Protein AF-A0A3D0J0S5-F1 (afdb_monomer)

Secondary structure (DSSP, 8-state):
--S-TT-SEEEEEEEEE-GGGGHHHHHHTTPPPPTTSEEEEEEEEETTS-EEEEETTEEE-HHHHHHHHHHH----STTTHHHHTSHHHHHHHHHHHTT-HHHHHHHHHHHHHHHHHHHHHHHHHHHHHTTSSHHHHHHHHHHHHHHHHT--TTHHHHHHHHHHHHHHHHHHHHHHHHHHHHHHH-SS-HHHHH-

Nearest PDB structures (foldseek):
  5xns-assembly1_A  TM=4.626E-01  e=9.186E-03  Pyrococcus furiosus DSM 3638
  6qj2-assembly1_A  TM=6.325E-01  e=4.553E-02  Thermochaetoides thermophila DSM 1495
  5h68-assembly1_B  TM=5.504E-01  e=2.122E-01  Geobacillus stearothermophilus 10
  6qj1-assembly1_A  TM=2.927E-01  e=2.616E-02  Thermochaetoides thermophila
  7qen-assembly1_B  TM=3.154E-01  e=4.842E-02  Saccharomyces cerevisiae CEN.PK113-7D

Mean predicted aligned error: 18.28 Å

Structure (mmCIF, N/CA/C/O backbone):
data_AF-A0A3D0J0S5-F1
#
_entry.id   AF-A0A3D0J0S5-F1
#
loop_
_atom_site.group_PDB
_atom_site.id
_atom_site.type_symbol
_atom_site.label_atom_id
_atom_site.label_alt_id
_atom_site.label_comp_id
_atom_site.label_asym_id
_atom_site.label_entity_id
_atom_site.label_seq_id
_atom_site.pdbx_PDB_ins_code
_atom_site.Cartn_x
_atom_site.Cartn_y
_atom_site.Cartn_z
_atom_site.occupancy
_atom_site.B_iso_or_equiv
_atom_site.auth_seq_id
_atom_site.auth_comp_id
_atom_site.auth_asym_id
_atom_site.auth_atom_id
_atom_site.pdbx_PDB_model_num
ATOM 1 N N . GLY A 1 1 ? 36.365 11.097 -24.479 1.00 53.59 1 GLY A N 1
ATOM 2 C CA . GLY A 1 1 ? 35.353 12.039 -23.959 1.00 53.59 1 GLY A CA 1
ATOM 3 C C . GLY A 1 1 ? 34.399 12.400 -25.078 1.00 53.59 1 GLY A C 1
ATOM 4 O O . GLY A 1 1 ? 34.830 12.397 -26.221 1.00 53.59 1 GLY A O 1
ATOM 5 N N . LEU A 1 2 ? 33.126 12.668 -24.769 1.00 62.22 2 LEU A N 1
ATOM 6 C CA . LEU A 1 2 ? 32.078 12.980 -25.762 1.00 62.22 2 LEU A CA 1
ATOM 7 C C . LEU A 1 2 ? 32.299 14.302 -26.530 1.00 62.22 2 LEU A C 1
ATOM 9 O O . LEU A 1 2 ? 31.655 14.524 -27.549 1.00 62.22 2 LEU A O 1
ATOM 13 N N . VAL A 1 3 ? 33.203 15.165 -26.058 1.00 72.44 3 VAL A N 1
ATOM 14 C CA . VAL A 1 3 ? 33.586 16.436 -26.692 1.00 72.44 3 VAL A CA 1
ATOM 15 C C . VAL A 1 3 ? 35.065 16.359 -27.083 1.00 72.44 3 VAL A C 1
ATOM 17 O O . VAL A 1 3 ? 35.894 15.905 -26.288 1.00 72.44 3 VAL A O 1
ATOM 20 N N . ARG A 1 4 ? 35.394 16.759 -28.319 1.00 75.12 4 ARG A N 1
ATOM 21 C CA . ARG A 1 4 ? 36.767 16.761 -28.852 1.00 75.12 4 ARG A CA 1
ATOM 22 C C . ARG A 1 4 ? 37.635 17.776 -28.100 1.00 75.12 4 ARG A C 1
ATOM 24 O O . ARG A 1 4 ? 37.187 18.883 -27.816 1.00 75.12 4 ARG A O 1
ATOM 31 N N . THR A 1 5 ? 38.891 17.418 -27.829 1.00 67.06 5 THR A N 1
ATOM 32 C CA . THR A 1 5 ? 39.873 18.304 -27.186 1.00 67.06 5 THR A CA 1
ATOM 33 C C . THR A 1 5 ? 40.014 19.614 -27.968 1.00 67.06 5 THR A C 1
ATOM 35 O O . THR A 1 5 ? 40.353 19.584 -29.151 1.00 67.06 5 THR A O 1
ATOM 38 N N . GLY A 1 6 ? 39.732 20.744 -27.309 1.00 71.56 6 GLY A N 1
ATOM 39 C CA . GLY A 1 6 ? 39.757 22.091 -27.897 1.00 71.56 6 GLY A CA 1
ATOM 40 C C . GLY A 1 6 ? 38.393 22.665 -28.307 1.00 71.56 6 GLY A C 1
ATOM 41 O O . GLY A 1 6 ? 38.346 23.813 -28.731 1.00 71.56 6 GLY A O 1
ATOM 42 N N . ALA A 1 7 ? 37.293 21.912 -28.182 1.00 76.19 7 ALA A N 1
ATOM 43 C CA . ALA A 1 7 ? 35.940 22.407 -28.455 1.00 76.19 7 ALA A CA 1
ATOM 44 C C . ALA A 1 7 ? 35.207 22.810 -27.166 1.00 76.19 7 ALA A C 1
ATOM 46 O O . ALA A 1 7 ? 35.279 22.096 -26.168 1.00 76.19 7 ALA A O 1
ATOM 47 N N . GLU A 1 8 ? 34.449 23.911 -27.212 1.00 78.06 8 GLU A N 1
ATOM 48 C CA . GLU A 1 8 ? 33.674 24.439 -26.072 1.00 78.06 8 GLU A CA 1
ATOM 49 C C . GLU A 1 8 ? 32.453 23.571 -25.697 1.00 78.06 8 GLU A C 1
ATOM 51 O O . GLU A 1 8 ? 31.946 23.629 -24.574 1.00 78.06 8 GLU A O 1
ATOM 56 N N . GLY A 1 9 ? 32.012 22.703 -26.612 1.00 83.75 9 GLY A N 1
ATOM 57 C CA . GLY A 1 9 ? 30.912 21.767 -26.408 1.00 83.75 9 GLY A CA 1
ATOM 58 C C . GLY A 1 9 ? 30.588 20.953 -27.661 1.00 83.75 9 GLY A C 1
ATOM 59 O O . GLY A 1 9 ? 31.272 21.041 -28.680 1.00 83.75 9 GLY A O 1
ATOM 60 N N . CYS A 1 10 ? 29.534 20.147 -27.576 1.00 85.94 10 CYS A N 1
ATOM 61 C CA . CYS A 1 10 ? 28.981 19.357 -28.671 1.00 85.94 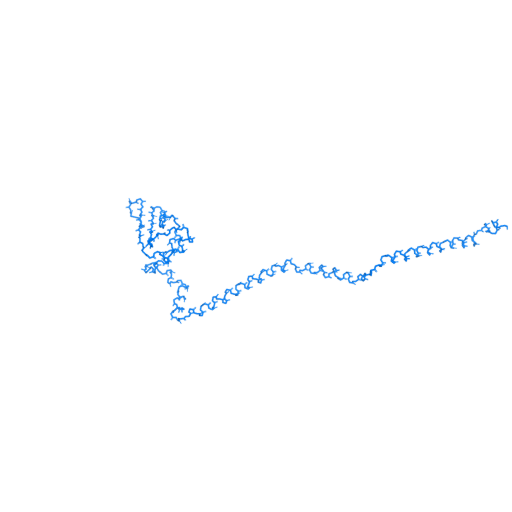10 CYS A CA 1
ATOM 62 C C . CYS A 1 10 ? 27.462 19.541 -28.718 1.00 85.94 10 CYS A C 1
ATOM 64 O O . CYS A 1 10 ? 26.800 19.522 -27.678 1.00 85.94 10 CYS A O 1
ATOM 66 N N . VAL A 1 11 ? 26.911 19.710 -29.918 1.00 87.44 11 VAL A N 1
ATOM 67 C CA . VAL A 1 11 ? 25.466 19.743 -30.152 1.00 87.44 11 VAL A CA 1
ATOM 68 C C . VAL A 1 11 ? 25.123 18.626 -31.122 1.00 87.44 11 VAL A C 1
ATOM 70 O O . VAL A 1 11 ? 25.726 18.522 -32.186 1.00 87.44 11 VAL A O 1
ATOM 73 N N . VAL A 1 12 ? 24.157 17.799 -30.737 1.00 89.44 12 VAL A N 1
ATOM 74 C CA . VAL A 1 12 ? 23.581 16.750 -31.577 1.00 89.44 12 V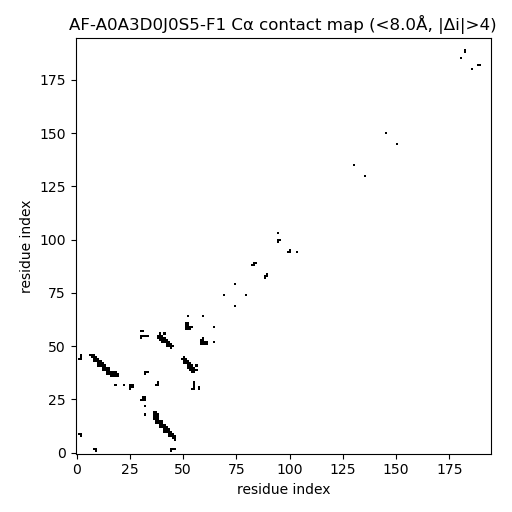AL A CA 1
ATOM 75 C C . VAL A 1 12 ? 22.100 17.047 -31.719 1.00 89.44 12 VAL A C 1
ATOM 77 O O . VAL A 1 12 ? 21.414 17.253 -30.717 1.00 89.44 12 VAL A O 1
ATOM 80 N N . GLU A 1 13 ? 21.621 17.082 -32.953 1.00 90.31 13 GLU A N 1
ATOM 81 C CA . GLU A 1 13 ? 20.222 17.312 -33.289 1.00 90.31 13 GLU A CA 1
ATOM 82 C C . GLU A 1 13 ? 19.782 16.244 -34.285 1.00 90.31 13 GLU A C 1
ATOM 84 O O . GLU A 1 13 ? 20.558 15.848 -35.155 1.00 90.31 13 GLU A O 1
ATOM 89 N N . GLY A 1 14 ? 18.575 15.726 -34.097 1.00 88.12 14 GLY A N 1
ATOM 90 C CA . GLY A 1 14 ? 18.012 14.675 -34.926 1.00 88.12 14 GLY A CA 1
ATOM 91 C C . GLY A 1 14 ? 16.509 14.839 -35.039 1.00 88.12 14 GLY A C 1
ATOM 92 O O . GLY A 1 14 ? 15.845 15.243 -34.085 1.00 88.12 14 GLY A O 1
ATOM 93 N N . GLU A 1 15 ? 15.999 14.513 -36.214 1.00 88.00 15 GLU A N 1
ATOM 94 C CA . GLU A 1 15 ? 14.585 14.560 -36.548 1.00 88.00 15 GLU A CA 1
ATOM 95 C C . GLU A 1 15 ? 14.086 13.134 -36.777 1.00 88.00 15 GLU A C 1
ATOM 97 O O . GLU A 1 15 ? 14.750 12.326 -37.432 1.00 88.00 15 GLU A O 1
ATOM 102 N N . LEU A 1 16 ? 12.939 12.809 -36.193 1.00 84.19 16 LEU A N 1
ATOM 103 C CA . LEU A 1 16 ? 12.312 11.500 -36.294 1.00 84.19 16 LEU A CA 1
ATOM 104 C C . LEU A 1 16 ? 10.862 11.673 -36.732 1.00 84.19 16 LEU A C 1
ATOM 106 O O . LEU A 1 16 ? 10.091 12.365 -36.071 1.00 84.19 16 LEU A O 1
ATOM 110 N N . GLY A 1 17 ? 10.486 10.997 -37.814 1.00 81.56 17 GLY A N 1
ATOM 111 C CA . GLY A 1 17 ? 9.084 10.851 -38.196 1.00 81.56 17 GLY A CA 1
ATOM 112 C C . GLY A 1 17 ? 8.365 9.800 -37.347 1.00 81.56 17 GLY A C 1
ATOM 113 O O . GLY A 1 17 ? 8.989 8.949 -36.699 1.00 81.56 17 GLY A O 1
ATOM 114 N N . GLY A 1 18 ? 7.035 9.824 -37.383 1.00 76.19 18 GLY A N 1
ATOM 115 C CA . GLY A 1 18 ? 6.210 8.847 -36.677 1.00 76.19 18 GLY A CA 1
ATOM 116 C C . GLY A 1 18 ? 5.948 9.215 -35.213 1.00 76.19 18 GLY A C 1
ATOM 117 O O . GLY A 1 18 ? 5.834 8.327 -34.362 1.00 76.19 18 GLY A O 1
ATOM 118 N N . ALA A 1 19 ? 5.963 10.509 -34.882 1.00 78.12 19 ALA A N 1
ATOM 119 C CA . ALA A 1 19 ? 5.793 11.022 -33.525 1.00 78.12 19 ALA A CA 1
ATOM 120 C C . ALA A 1 19 ? 4.345 10.937 -33.019 1.00 78.12 19 ALA A C 1
ATOM 122 O O . ALA A 1 19 ? 4.110 11.044 -31.814 1.00 78.12 19 ALA A O 1
ATOM 123 N N . GLU A 1 20 ? 3.373 10.691 -33.903 1.00 78.56 20 GLU A N 1
ATOM 124 C CA . GLU A 1 20 ? 1.960 10.507 -33.560 1.00 78.56 20 GLU A CA 1
ATOM 125 C C . GLU A 1 20 ? 1.752 9.411 -32.508 1.00 78.56 20 GLU A C 1
ATOM 127 O O . GLU A 1 20 ? 0.912 9.557 -31.618 1.00 78.56 20 GLU A O 1
ATOM 132 N N . ARG A 1 21 ? 2.587 8.363 -32.524 1.00 79.31 21 ARG A N 1
ATOM 133 C CA . ARG A 1 21 ? 2.560 7.278 -31.529 1.00 79.31 21 ARG A CA 1
ATOM 134 C C . ARG A 1 21 ? 2.950 7.722 -30.116 1.00 79.31 21 ARG A C 1
ATOM 136 O O . ARG A 1 21 ? 2.682 7.007 -29.154 1.00 79.31 21 ARG A O 1
ATOM 143 N N . PHE A 1 22 ? 3.572 8.892 -29.979 1.00 83.00 22 PHE A N 1
ATOM 144 C CA . PHE A 1 22 ? 3.984 9.469 -28.701 1.00 83.00 22 PHE A CA 1
ATOM 145 C C . PHE A 1 22 ? 3.135 10.663 -28.276 1.00 83.00 22 PHE A C 1
ATOM 147 O O . PHE A 1 22 ? 3.419 11.233 -27.229 1.00 83.00 22 PHE A O 1
ATOM 154 N N . ARG A 1 23 ? 2.084 11.031 -29.020 1.00 83.00 23 ARG A N 1
ATOM 155 C CA . ARG A 1 23 ? 1.297 12.248 -28.763 1.00 83.00 23 ARG A CA 1
ATOM 156 C C . ARG A 1 23 ? 0.775 12.340 -27.327 1.00 83.00 23 ARG A C 1
ATOM 158 O O . ARG A 1 23 ? 1.037 13.326 -26.652 1.00 83.00 23 ARG A O 1
ATOM 165 N N . GLY A 1 24 ? 0.147 11.275 -26.825 1.00 83.81 24 GLY A N 1
ATOM 166 C CA . GLY A 1 24 ? -0.347 11.247 -25.442 1.00 83.81 24 GLY A CA 1
ATOM 167 C C . GLY A 1 24 ? 0.770 11.306 -24.392 1.00 83.81 24 GLY A C 1
ATOM 168 O O . GLY A 1 24 ? 0.594 11.894 -23.331 1.00 83.81 24 GLY A O 1
ATOM 169 N N . TRP A 1 25 ? 1.946 10.747 -24.693 1.00 87.44 25 TRP A N 1
ATOM 170 C CA . TRP A 1 25 ? 3.108 10.836 -23.805 1.00 87.44 25 TRP A CA 1
ATOM 171 C C .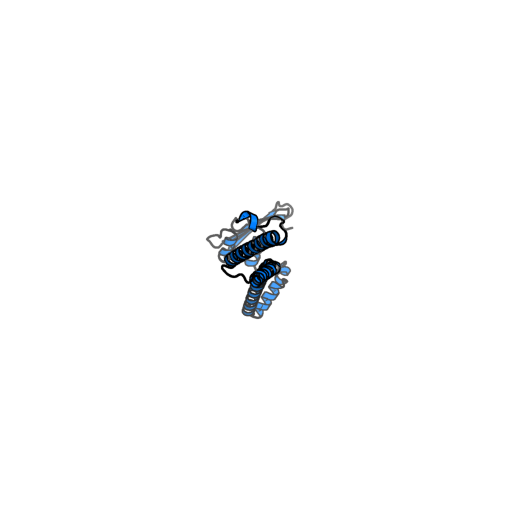 TRP A 1 25 ? 3.733 12.240 -23.813 1.00 87.44 25 TRP A C 1
ATOM 173 O O . TRP A 1 25 ? 4.126 12.741 -22.763 1.00 87.44 25 TRP A O 1
ATOM 183 N N . LEU A 1 26 ? 3.797 12.892 -24.978 1.00 87.69 26 LEU A N 1
ATOM 184 C CA . LEU A 1 26 ? 4.252 14.277 -25.109 1.00 87.69 26 LEU A CA 1
ATOM 185 C C . LEU A 1 26 ? 3.325 15.225 -24.336 1.00 87.69 26 LEU A C 1
ATOM 187 O O . LEU A 1 26 ? 3.817 16.028 -23.546 1.00 87.69 26 LEU A O 1
ATOM 191 N N . GLU A 1 27 ? 2.005 15.056 -24.468 1.00 86.94 27 GLU A N 1
ATOM 192 C CA . GLU A 1 27 ? 0.998 15.808 -23.705 1.00 86.94 27 GLU A CA 1
ATOM 193 C C . GLU A 1 27 ? 1.158 15.617 -22.189 1.00 86.94 27 GLU A C 1
ATOM 195 O O . GLU A 1 27 ? 1.178 16.599 -21.448 1.00 86.94 27 GLU A O 1
ATOM 200 N N . GLU A 1 28 ? 1.366 14.381 -21.717 1.00 88.19 28 GLU A N 1
ATOM 201 C CA . GLU A 1 28 ? 1.620 14.088 -20.296 1.00 88.19 28 GLU A CA 1
ATOM 202 C C . GLU A 1 28 ? 2.861 14.826 -19.762 1.00 88.19 28 GLU A C 1
ATOM 204 O O . GLU A 1 28 ? 2.885 15.279 -18.616 1.00 88.19 28 GLU A O 1
ATOM 209 N N . LYS A 1 29 ? 3.905 14.966 -20.589 1.00 87.12 29 LYS A N 1
ATOM 210 C CA . LYS A 1 29 ? 5.138 15.684 -20.230 1.00 87.12 29 LYS A CA 1
ATOM 211 C C . LYS A 1 29 ? 5.075 17.190 -20.507 1.00 87.12 29 LYS A C 1
ATOM 213 O O . LYS A 1 29 ? 6.063 17.875 -20.245 1.00 87.12 29 LYS A O 1
ATOM 218 N N . GLY A 1 30 ? 3.946 17.708 -20.999 1.00 86.38 30 GLY A N 1
ATOM 219 C CA . GLY A 1 30 ? 3.770 19.122 -21.340 1.00 86.38 30 GLY A CA 1
ATOM 220 C C . GLY A 1 30 ? 4.607 19.575 -22.541 1.00 86.38 30 GLY A C 1
ATOM 221 O O . GLY A 1 30 ? 5.013 20.733 -22.598 1.00 86.38 30 GLY A O 1
ATOM 222 N N . ILE A 1 31 ? 4.914 18.661 -23.463 1.00 87.94 31 ILE A N 1
ATOM 223 C CA . ILE A 1 31 ? 5.685 18.924 -24.681 1.00 87.94 31 ILE A CA 1
ATOM 224 C C . ILE A 1 31 ? 4.708 19.031 -25.847 1.00 87.94 31 ILE A C 1
ATOM 226 O O . ILE A 1 31 ? 3.882 18.145 -26.061 1.00 87.94 31 ILE A O 1
ATOM 230 N N . GLU A 1 32 ? 4.814 20.109 -26.616 1.00 84.12 32 GLU A N 1
ATOM 231 C CA . GLU A 1 32 ? 3.954 20.322 -27.773 1.00 84.12 32 GLU A CA 1
ATOM 232 C C . GLU A 1 32 ? 4.355 19.372 -28.914 1.00 84.12 32 GLU A C 1
ATOM 234 O O . GLU A 1 32 ? 5.525 19.271 -29.301 1.00 84.12 32 GLU A O 1
ATOM 239 N N . ALA A 1 33 ? 3.382 18.619 -29.423 1.00 79.38 33 ALA A N 1
ATOM 240 C CA . ALA A 1 33 ? 3.581 17.756 -30.577 1.00 79.38 33 ALA A CA 1
ATOM 241 C C . ALA A 1 33 ? 3.486 18.590 -31.857 1.00 79.38 33 ALA A C 1
ATOM 243 O O . ALA A 1 33 ? 2.560 19.387 -32.006 1.00 79.38 33 ALA A O 1
ATOM 244 N N . ASP A 1 34 ? 4.414 18.377 -32.788 1.00 74.38 34 ASP A N 1
ATOM 245 C CA . ASP A 1 34 ? 4.327 19.003 -34.102 1.00 74.38 34 ASP A CA 1
ATOM 246 C C . ASP A 1 34 ? 3.123 18.441 -34.881 1.00 74.38 34 ASP A C 1
ATOM 248 O O . ASP A 1 34 ? 2.814 17.245 -34.810 1.00 74.38 34 ASP A O 1
ATOM 252 N N . GLY A 1 35 ? 2.433 19.308 -35.623 1.00 66.12 35 GLY A N 1
ATOM 253 C CA . GLY A 1 35 ? 1.231 18.964 -36.385 1.00 66.12 35 GLY A CA 1
ATOM 254 C C . GLY A 1 35 ? 1.496 17.964 -37.513 1.00 66.12 35 GLY A C 1
ATOM 255 O O . GLY A 1 35 ? 0.583 17.240 -37.910 1.00 66.12 35 GLY A O 1
ATOM 256 N N . GLU A 1 36 ? 2.742 17.884 -37.982 1.00 70.44 36 GLU A N 1
ATOM 257 C CA . GLU A 1 36 ? 3.179 16.996 -39.066 1.00 70.44 36 GLU A CA 1
ATOM 258 C C . GLU A 1 36 ? 3.657 15.612 -38.581 1.00 70.44 36 GLU A C 1
ATOM 260 O O . GLU A 1 36 ? 4.049 14.774 -39.390 1.00 70.44 36 GLU A O 1
ATOM 265 N N . GLY A 1 37 ? 3.579 15.324 -37.273 1.00 74.75 37 GLY A N 1
ATOM 266 C CA . GLY A 1 37 ? 4.002 14.025 -36.727 1.00 74.75 37 GLY A CA 1
ATOM 267 C C . GLY A 1 37 ? 5.523 13.870 -36.638 1.00 74.75 37 GLY A C 1
ATOM 268 O O . GLY A 1 37 ? 6.043 12.750 -36.648 1.00 74.75 37 GLY A O 1
ATOM 269 N N . THR A 1 38 ? 6.231 14.992 -36.519 1.00 83.50 38 THR A N 1
ATOM 270 C CA . THR A 1 38 ? 7.690 15.065 -36.436 1.00 83.50 38 THR A CA 1
ATOM 271 C C . THR A 1 38 ? 8.146 15.278 -34.990 1.00 83.50 38 THR A C 1
ATOM 273 O O . THR A 1 38 ? 7.524 16.003 -34.210 1.00 83.50 38 THR A O 1
ATOM 276 N N . LEU A 1 39 ? 9.240 14.619 -34.602 1.00 87.56 39 LEU A N 1
ATOM 277 C CA . LEU A 1 39 ? 9.885 14.774 -33.301 1.00 87.56 39 LEU A CA 1
ATOM 278 C C . LEU A 1 39 ? 11.321 15.260 -33.488 1.00 87.56 39 LEU A C 1
ATOM 280 O O . LEU A 1 39 ? 12.169 14.538 -34.013 1.00 87.56 39 LEU A O 1
ATOM 284 N N . ILE A 1 40 ? 11.601 16.467 -33.004 1.00 90.31 40 ILE A N 1
ATOM 285 C CA . ILE A 1 40 ? 12.931 17.074 -33.030 1.00 90.31 40 ILE A CA 1
ATOM 286 C C . ILE A 1 40 ? 13.586 16.876 -31.667 1.00 90.31 40 ILE A C 1
ATOM 288 O O . ILE A 1 40 ? 13.093 17.350 -30.642 1.00 90.31 40 ILE A O 1
ATOM 292 N N . ILE A 1 41 ? 14.727 16.193 -31.652 1.00 91.25 41 ILE A N 1
ATOM 293 C CA . ILE A 1 41 ? 15.517 15.923 -30.453 1.00 91.25 41 ILE A CA 1
ATOM 294 C C . ILE A 1 41 ? 16.831 16.680 -30.553 1.00 91.25 41 ILE A C 1
ATOM 296 O O . ILE A 1 41 ? 17.615 16.456 -31.471 1.00 91.25 41 ILE A O 1
ATOM 300 N N . LYS A 1 42 ? 17.127 17.518 -29.558 1.00 91.81 42 LYS A N 1
ATOM 301 C CA . LYS A 1 42 ? 18.382 18.271 -29.489 1.00 91.81 42 LYS A CA 1
ATOM 302 C C . LYS A 1 42 ? 19.064 18.060 -28.149 1.00 91.81 42 LYS A C 1
ATOM 304 O O . LYS A 1 42 ? 18.485 18.296 -27.092 1.00 91.81 42 LYS A O 1
ATOM 309 N N . ARG A 1 43 ? 20.333 17.659 -28.171 1.00 89.94 43 ARG A N 1
ATOM 310 C CA . ARG A 1 43 ? 21.172 17.506 -26.980 1.00 89.94 43 ARG A CA 1
ATOM 311 C C . ARG A 1 43 ? 22.429 18.346 -27.112 1.00 89.94 43 ARG A C 1
ATOM 313 O O . ARG A 1 43 ? 23.187 18.211 -28.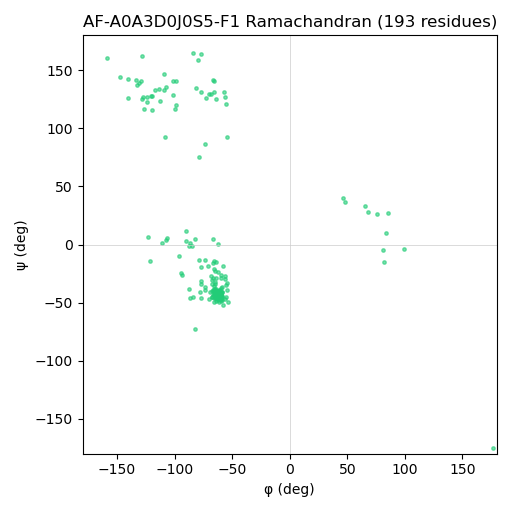065 1.00 89.94 43 ARG A O 1
ATOM 320 N N . GLN A 1 44 ? 22.673 19.175 -26.109 1.00 89.12 44 GLN A N 1
ATOM 321 C CA . GLN A 1 44 ? 23.886 19.970 -25.972 1.00 89.12 44 GLN A CA 1
ATOM 322 C C . GLN A 1 44 ? 24.709 19.408 -24.814 1.00 89.12 44 GLN A C 1
ATOM 324 O O . GLN A 1 44 ? 24.161 19.132 -23.746 1.00 89.12 44 GLN A O 1
ATOM 329 N N . VAL A 1 45 ? 26.009 19.221 -25.015 1.00 87.44 45 VAL A N 1
ATOM 330 C CA . VAL A 1 45 ? 26.950 18.690 -24.023 1.00 87.44 45 VAL A CA 1
ATOM 331 C C . VAL A 1 45 ? 28.116 19.664 -23.897 1.00 87.44 45 VAL A C 1
ATOM 333 O O . VAL A 1 45 ? 28.844 19.879 -24.863 1.00 87.44 45 VAL A O 1
ATOM 336 N N . GLY A 1 46 ? 28.292 20.261 -22.721 1.00 81.75 46 GLY A N 1
ATOM 337 C CA . GLY A 1 46 ? 29.430 21.127 -22.412 1.00 81.75 46 GLY A CA 1
ATOM 338 C C . GLY A 1 46 ? 30.665 20.342 -21.958 1.00 81.75 46 GLY A C 1
ATOM 339 O O . GLY A 1 46 ? 30.567 19.177 -21.565 1.00 81.75 46 GLY A O 1
ATOM 340 N N . ILE A 1 47 ? 31.832 20.999 -21.953 1.00 76.31 47 ILE A N 1
ATOM 341 C CA . ILE A 1 47 ? 33.119 20.410 -21.522 1.00 76.31 47 ILE A CA 1
ATOM 342 C C . ILE A 1 47 ? 33.060 19.840 -20.094 1.00 76.31 47 ILE A C 1
ATOM 344 O O . ILE A 1 47 ? 33.672 18.814 -19.810 1.00 76.31 47 ILE A O 1
ATOM 348 N N . THR A 1 48 ? 32.304 20.475 -19.194 1.00 72.12 48 THR A N 1
ATOM 349 C CA . THR A 1 48 ? 32.200 20.089 -17.775 1.00 72.12 48 THR A CA 1
ATOM 350 C C . THR A 1 48 ? 31.203 18.956 -17.512 1.00 72.12 48 THR A C 1
ATOM 352 O O . THR A 1 48 ? 30.936 18.627 -16.360 1.00 72.12 48 THR A O 1
ATOM 355 N N . GLY A 1 49 ? 30.615 18.368 -18.560 1.00 65.69 49 GLY A N 1
ATOM 356 C CA . GLY A 1 49 ? 29.602 17.314 -18.443 1.00 65.69 49 GLY A CA 1
ATOM 357 C C . GLY A 1 49 ? 28.188 17.825 -18.153 1.00 65.69 49 GLY A C 1
ATOM 358 O O . GLY A 1 49 ? 27.241 17.038 -18.190 1.00 65.69 49 GLY A O 1
ATOM 359 N N . SER A 1 50 ? 28.012 19.133 -17.934 1.00 69.50 50 SER A N 1
ATOM 360 C CA . SER A 1 50 ? 26.683 19.747 -17.936 1.00 69.50 50 SER A CA 1
ATOM 361 C C . SER A 1 50 ? 26.088 19.665 -19.344 1.00 69.50 50 SER A C 1
ATOM 363 O O . SER A 1 50 ? 26.754 19.948 -20.341 1.00 69.50 50 SER A O 1
ATOM 365 N N . GLY A 1 51 ? 24.841 19.213 -19.446 1.00 81.00 51 GLY A N 1
ATOM 366 C CA . GLY A 1 51 ? 24.181 19.031 -20.730 1.00 81.00 51 GLY A CA 1
ATOM 367 C C . GLY A 1 51 ? 22.728 19.457 -20.675 1.00 81.00 51 GLY A C 1
ATOM 368 O O . GLY A 1 51 ? 22.051 19.220 -19.677 1.00 81.00 51 GLY A O 1
ATOM 369 N N . ARG A 1 52 ? 22.249 20.058 -21.762 1.00 89.81 52 ARG A N 1
ATOM 370 C CA . ARG A 1 52 ? 20.847 20.448 -21.946 1.00 89.81 52 ARG A CA 1
ATOM 371 C C . ARG A 1 52 ? 20.203 19.547 -22.988 1.00 89.81 52 ARG A C 1
ATOM 373 O O . ARG A 1 52 ? 20.880 19.078 -23.906 1.00 89.81 52 ARG A O 1
ATOM 380 N N . GLN A 1 53 ? 18.923 19.263 -22.814 1.00 93.38 53 GLN A N 1
ATOM 381 C CA . GLN A 1 53 ? 18.143 18.435 -23.722 1.00 93.38 53 GLN A CA 1
ATOM 382 C C . GLN A 1 53 ? 16.874 19.190 -24.086 1.00 93.38 53 GLN A C 1
ATOM 384 O O . GLN A 1 53 ? 16.277 19.840 -23.229 1.00 93.38 53 GLN A O 1
ATOM 389 N N . PHE A 1 54 ? 16.476 19.091 -25.345 1.00 92.25 54 PHE A N 1
ATOM 390 C CA . PHE A 1 54 ? 15.258 19.689 -25.852 1.00 92.25 54 PHE A CA 1
ATOM 391 C C . PHE A 1 54 ? 14.502 18.673 -26.706 1.00 92.25 54 PHE A C 1
ATOM 393 O O . PHE A 1 54 ? 15.123 17.903 -27.446 1.00 92.25 54 PHE A O 1
ATOM 400 N N . LEU A 1 55 ? 13.177 18.692 -26.591 1.00 91.50 55 LEU A N 1
ATOM 401 C CA . LEU A 1 55 ? 12.235 17.954 -27.429 1.00 91.50 55 LEU A CA 1
ATOM 402 C C . LEU A 1 55 ? 11.257 18.963 -28.024 1.00 91.50 55 LEU A C 1
ATOM 404 O O . LEU A 1 55 ? 10.650 19.714 -27.267 1.00 91.50 55 LEU A O 1
ATOM 408 N N . ASN A 1 56 ? 11.160 19.032 -29.354 1.00 90.75 56 ASN A N 1
ATOM 409 C CA . ASN A 1 56 ? 10.353 20.027 -30.078 1.00 90.75 56 ASN A CA 1
ATOM 410 C C . ASN A 1 56 ? 10.581 21.472 -29.585 1.00 90.75 56 ASN A C 1
ATOM 412 O O . ASN A 1 56 ? 9.665 22.277 -29.479 1.00 90.75 56 ASN A O 1
ATOM 416 N N . GLY A 1 57 ? 11.827 21.797 -29.223 1.00 87.25 57 GLY A N 1
ATOM 417 C CA . GLY A 1 57 ? 12.201 23.107 -28.678 1.00 87.25 57 GLY A CA 1
ATOM 418 C C . GLY A 1 57 ? 11.938 23.296 -27.176 1.00 87.25 57 GLY A C 1
ATOM 419 O O . GLY A 1 57 ? 12.543 24.183 -26.572 1.00 87.25 57 GLY A O 1
ATOM 420 N N . SER A 1 58 ? 11.140 22.442 -26.530 1.00 90.44 58 SER A N 1
ATOM 421 C CA . SER A 1 58 ? 10.911 22.465 -25.080 1.00 90.44 58 SER A CA 1
ATOM 422 C C . SER A 1 58 ? 12.095 21.861 -24.323 1.00 90.44 58 SER A C 1
ATOM 424 O O . SER A 1 58 ? 12.560 20.771 -24.651 1.00 90.44 58 SER A O 1
ATOM 426 N N . ALA A 1 59 ? 12.589 22.547 -23.288 1.00 92.06 59 ALA A N 1
ATOM 427 C CA . ALA A 1 59 ? 13.657 22.025 -22.437 1.00 92.06 59 ALA A CA 1
ATOM 428 C C . ALA A 1 59 ? 13.149 20.857 -21.578 1.00 92.06 59 ALA A C 1
ATOM 430 O O . ALA A 1 59 ? 12.144 20.984 -20.882 1.00 92.06 59 ALA A O 1
ATOM 431 N N . VAL A 1 60 ? 13.868 19.735 -21.591 1.00 92.38 60 VAL A N 1
ATOM 432 C CA . VAL A 1 60 ? 13.498 18.523 -20.849 1.00 92.38 60 VAL A CA 1
ATOM 433 C C . VAL A 1 60 ? 14.655 18.010 -20.003 1.00 92.38 60 VAL A C 1
ATOM 435 O O . VAL A 1 60 ? 15.818 18.358 -20.212 1.00 92.38 60 VAL A O 1
ATOM 438 N N . THR A 1 61 ? 14.341 17.154 -19.033 1.00 91.06 61 THR A N 1
ATOM 439 C CA . THR A 1 61 ? 15.366 16.485 -18.230 1.00 91.06 61 THR A CA 1
ATOM 440 C C . THR A 1 61 ? 15.973 15.302 -18.983 1.00 91.06 61 THR A C 1
ATOM 442 O O . THR A 1 61 ? 15.351 14.692 -19.857 1.00 91.06 61 THR A O 1
ATOM 445 N N . LEU A 1 62 ? 17.175 14.892 -18.571 1.00 86.38 62 LEU A N 1
ATOM 446 C CA . LEU A 1 62 ? 17.807 13.677 -19.088 1.00 86.38 62 LEU A CA 1
ATOM 447 C C . LEU A 1 62 ? 16.955 12.419 -18.832 1.00 86.38 62 LEU A C 1
ATOM 449 O O . LEU A 1 62 ? 17.030 11.471 -19.608 1.00 86.38 62 LEU A O 1
ATOM 453 N N . GLY A 1 63 ? 16.150 12.405 -17.764 1.00 87.94 63 GLY A N 1
ATOM 454 C CA . GLY A 1 63 ? 15.227 11.310 -17.457 1.00 87.94 63 GLY A CA 1
ATOM 455 C C . GLY A 1 63 ? 14.133 11.161 -18.513 1.00 87.94 63 GLY A C 1
ATOM 456 O O . GLY A 1 63 ? 13.918 10.057 -19.004 1.00 87.94 63 GLY A O 1
ATOM 457 N N . VAL A 1 64 ? 13.527 12.276 -18.934 1.00 89.19 64 VAL A N 1
ATOM 458 C CA . VAL A 1 64 ? 12.520 12.299 -20.010 1.00 89.19 64 VAL A CA 1
ATOM 459 C C . VAL A 1 64 ? 13.124 11.810 -21.327 1.00 89.19 64 VAL A C 1
ATOM 461 O O . VAL A 1 64 ? 12.529 10.982 -22.011 1.00 89.19 64 VAL A O 1
ATOM 464 N N . LEU A 1 65 ? 14.348 12.243 -21.654 1.00 86.94 65 LEU A N 1
ATOM 465 C CA . LEU A 1 65 ? 15.029 11.786 -22.867 1.00 86.94 65 LEU A CA 1
ATOM 466 C C . LEU A 1 65 ? 15.374 10.283 -22.824 1.00 86.94 65 LEU A C 1
ATOM 468 O O . LEU A 1 65 ? 15.299 9.611 -23.849 1.00 86.94 65 LEU A O 1
ATOM 472 N N . LYS A 1 66 ? 15.728 9.736 -21.651 1.00 83.62 66 LYS A N 1
ATOM 473 C CA . LYS A 1 66 ? 15.938 8.287 -21.467 1.00 83.62 66 LYS A CA 1
ATOM 474 C C . LYS A 1 66 ? 14.642 7.497 -21.630 1.00 83.62 66 LYS A C 1
ATOM 476 O O . LYS A 1 66 ? 14.647 6.459 -22.281 1.00 83.62 66 LYS A O 1
ATOM 481 N N . GLU A 1 67 ? 13.548 7.987 -21.053 1.00 85.50 67 GLU A N 1
ATOM 482 C CA . GLU A 1 67 ? 12.234 7.355 -21.177 1.00 85.50 67 GLU A CA 1
ATOM 483 C C . GLU A 1 67 ? 11.787 7.295 -22.643 1.00 85.50 67 GLU A C 1
ATOM 485 O O . GLU A 1 67 ? 11.346 6.247 -23.110 1.00 85.50 67 GLU A O 1
ATOM 490 N N . LEU A 1 68 ? 11.978 8.389 -23.384 1.00 85.31 68 LEU A N 1
ATOM 491 C CA . LEU A 1 68 ? 11.730 8.441 -24.820 1.00 85.31 68 LEU A CA 1
ATOM 492 C C . LEU A 1 68 ? 12.639 7.478 -25.597 1.00 85.31 68 LEU A C 1
ATOM 494 O O . LEU A 1 68 ? 12.159 6.760 -26.469 1.00 85.31 68 LEU A O 1
ATOM 498 N N . GLY A 1 69 ? 13.933 7.425 -25.266 1.00 79.25 69 GLY A N 1
ATOM 499 C CA . GLY A 1 69 ? 14.893 6.506 -25.885 1.00 79.25 69 GLY A CA 1
ATOM 500 C C . GLY A 1 69 ? 14.460 5.042 -25.783 1.00 79.25 69 GLY A C 1
ATOM 501 O O . GLY A 1 69 ? 14.452 4.349 -26.796 1.00 79.25 69 GLY A O 1
ATOM 502 N N . ASN A 1 70 ? 13.991 4.615 -24.605 1.00 76.50 70 ASN A N 1
ATOM 503 C CA . ASN A 1 70 ? 13.467 3.261 -24.377 1.00 76.50 70 ASN A CA 1
ATOM 504 C C . ASN A 1 70 ? 12.219 2.936 -25.219 1.00 76.50 70 ASN A C 1
ATOM 506 O O . ASN A 1 70 ? 11.910 1.769 -25.429 1.00 76.50 70 ASN A O 1
ATOM 510 N N . ARG A 1 71 ? 11.468 3.957 -25.652 1.00 75.12 71 ARG A N 1
ATOM 511 C CA . ARG A 1 71 ? 10.264 3.801 -26.482 1.00 75.12 71 ARG A CA 1
ATOM 512 C C . ARG A 1 71 ? 10.551 3.934 -27.984 1.00 75.12 71 ARG A C 1
ATOM 514 O O . ARG A 1 71 ? 9.760 3.456 -28.792 1.00 75.12 71 ARG A O 1
ATOM 521 N N . LEU A 1 72 ? 11.620 4.639 -28.361 1.00 71.31 72 LEU A N 1
ATOM 522 C CA . LEU A 1 72 ? 11.961 4.955 -29.751 1.00 71.31 72 LEU A CA 1
ATOM 523 C C . LEU A 1 72 ? 12.797 3.884 -30.435 1.00 71.31 72 LEU A C 1
ATOM 525 O O . LEU A 1 72 ? 12.635 3.676 -31.636 1.00 71.31 72 LEU A O 1
ATOM 529 N N . VAL A 1 73 ? 13.726 3.275 -29.708 1.00 61.09 73 VAL A N 1
ATOM 530 C CA . VAL A 1 73 ? 14.715 2.385 -30.302 1.00 61.09 73 VAL A CA 1
ATOM 531 C C . VAL A 1 73 ? 14.933 1.206 -29.368 1.00 61.09 73 VAL A C 1
ATOM 533 O O . VAL A 1 73 ? 15.294 1.394 -28.209 1.00 61.09 73 VAL A O 1
ATOM 536 N N . ASP A 1 74 ? 14.777 -0.005 -29.897 1.00 53.09 74 ASP A N 1
ATOM 537 C CA . ASP A 1 74 ? 15.437 -1.181 -29.336 1.00 53.09 74 ASP A CA 1
ATOM 538 C C . ASP A 1 74 ? 16.920 -1.053 -29.726 1.00 53.09 74 ASP A C 1
ATOM 540 O O . ASP A 1 74 ? 17.346 -1.369 -30.839 1.00 53.09 74 ASP A O 1
ATOM 544 N N . LEU A 1 75 ? 17.668 -0.334 -28.892 1.00 44.88 75 LEU A N 1
ATOM 545 C CA . LEU A 1 75 ? 18.956 0.271 -29.229 1.00 44.88 75 LEU A CA 1
ATOM 546 C C . LEU A 1 75 ? 20.074 -0.781 -29.200 1.00 44.88 75 LEU A C 1
ATOM 548 O O . LEU A 1 75 ? 20.879 -0.760 -28.286 1.00 44.88 75 LEU A O 1
ATOM 552 N N . HIS A 1 76 ? 20.161 -1.650 -30.217 1.00 45.72 76 HIS A N 1
ATOM 553 C CA . HIS A 1 76 ? 21.251 -2.627 -30.372 1.00 45.72 76 HIS A CA 1
ATOM 554 C C . HIS A 1 76 ? 22.643 -1.956 -30.344 1.00 45.72 76 HIS A C 1
ATOM 556 O O . HIS A 1 76 ? 23.154 -1.502 -31.369 1.00 45.72 76 HIS A O 1
ATOM 562 N N . GLY A 1 77 ? 23.271 -1.872 -29.171 1.00 43.25 77 GLY A N 1
ATOM 563 C CA . GLY A 1 77 ? 24.519 -1.144 -28.950 1.00 43.25 77 GLY A CA 1
ATOM 564 C C . GLY A 1 77 ? 25.281 -1.606 -27.700 1.00 43.25 77 GLY A C 1
ATOM 565 O O . GLY A 1 77 ? 24.706 -2.198 -26.794 1.00 43.25 77 GLY A O 1
ATOM 566 N N . PRO A 1 78 ? 26.594 -1.327 -27.589 1.00 43.19 78 PRO A N 1
ATOM 567 C CA . PRO A 1 78 ? 27.505 -1.953 -26.611 1.00 43.19 78 PRO A CA 1
ATOM 568 C C . PRO A 1 78 ? 27.248 -1.632 -25.118 1.00 43.19 78 PRO A C 1
ATOM 570 O O . PRO A 1 78 ? 28.010 -2.066 -24.255 1.00 43.19 78 PRO A O 1
ATOM 573 N N . HIS A 1 79 ? 26.174 -0.906 -24.788 1.00 41.69 79 HIS A N 1
ATOM 574 C CA . HIS A 1 79 ? 25.678 -0.705 -23.419 1.00 41.69 79 HIS A CA 1
ATOM 575 C C . HIS A 1 79 ? 24.383 -1.490 -23.106 1.00 41.69 79 HIS A C 1
ATOM 577 O O . HIS A 1 79 ? 23.871 -1.399 -21.989 1.00 41.69 79 HIS A O 1
ATOM 583 N N . ASP A 1 80 ? 23.917 -2.333 -24.035 1.00 43.03 80 ASP A N 1
ATOM 584 C CA . ASP A 1 80 ? 22.724 -3.190 -23.927 1.00 43.03 80 ASP A CA 1
ATOM 585 C C . ASP A 1 80 ? 22.777 -4.274 -22.864 1.00 43.03 80 ASP A C 1
ATOM 587 O O . ASP A 1 80 ? 21.741 -4.840 -22.500 1.00 43.03 80 ASP A O 1
ATOM 591 N N . HIS A 1 81 ? 23.959 -4.573 -22.329 1.00 45.22 81 HIS A N 1
ATOM 592 C CA . HIS A 1 81 ? 24.047 -5.572 -21.279 1.00 45.22 81 HIS A CA 1
ATOM 593 C C . HIS A 1 81 ? 23.147 -5.216 -20.089 1.00 45.22 81 HIS A C 1
ATOM 595 O O . HIS A 1 81 ? 22.643 -6.122 -19.453 1.00 45.22 81 HIS A O 1
ATOM 601 N N . GLN A 1 82 ? 22.828 -3.951 -19.803 1.00 49.66 82 GLN A N 1
ATOM 602 C CA . GLN A 1 82 ? 21.988 -3.654 -18.634 1.00 49.66 82 GLN A CA 1
ATOM 603 C C . GLN A 1 82 ? 20.485 -3.926 -18.828 1.00 49.66 82 GLN A C 1
ATOM 605 O O . GLN A 1 82 ? 19.841 -4.363 -17.874 1.00 49.66 82 GLN A O 1
ATOM 610 N N . THR A 1 83 ? 19.918 -3.734 -20.024 1.00 53.75 83 THR A N 1
ATOM 611 C CA . THR A 1 83 ? 18.476 -3.961 -20.253 1.00 53.75 83 THR A CA 1
ATOM 612 C C . THR A 1 83 ? 18.183 -5.434 -20.536 1.00 53.75 83 THR A C 1
ATOM 614 O O . THR A 1 83 ? 17.297 -5.999 -19.896 1.00 53.75 83 THR A O 1
ATOM 617 N N . LEU A 1 84 ? 18.984 -6.090 -21.390 1.00 56.22 84 LEU A N 1
ATOM 618 C CA . LEU A 1 84 ? 18.884 -7.533 -21.676 1.00 56.22 84 LEU A CA 1
ATOM 619 C C . LEU A 1 84 ? 19.283 -8.421 -20.486 1.00 56.22 84 LEU A C 1
ATOM 621 O O . LEU A 1 84 ? 18.798 -9.546 -20.379 1.00 56.22 84 LEU A O 1
ATOM 625 N N . LEU A 1 85 ? 20.151 -7.947 -19.581 1.00 63.41 85 LEU A N 1
ATOM 626 C CA . LEU A 1 85 ? 20.439 -8.654 -18.324 1.00 63.41 85 LEU A CA 1
ATOM 627 C C . LEU A 1 85 ? 19.470 -8.287 -17.198 1.00 63.41 85 LEU A C 1
ATOM 629 O O . LEU A 1 85 ? 19.594 -8.828 -16.100 1.00 63.41 85 LEU A O 1
ATOM 633 N N . SER A 1 86 ? 18.509 -7.384 -17.425 1.00 79.81 86 SER A N 1
ATOM 634 C CA . SER A 1 86 ? 17.513 -7.115 -16.396 1.00 79.81 86 SER A CA 1
ATOM 635 C C . SER A 1 86 ? 16.609 -8.349 -16.241 1.00 79.81 86 SER A C 1
ATOM 637 O O . SER A 1 86 ? 16.053 -8.835 -17.232 1.00 79.81 86 SER A O 1
ATOM 639 N N . PRO A 1 87 ? 16.399 -8.857 -15.011 1.00 82.94 87 PRO A N 1
ATOM 640 C CA . PRO A 1 87 ? 15.525 -10.010 -14.791 1.00 82.94 87 PRO A CA 1
ATOM 641 C C . PRO A 1 87 ? 14.104 -9.788 -15.324 1.00 82.94 87 PRO A C 1
ATOM 643 O O . PRO A 1 87 ? 13.430 -10.727 -15.738 1.00 82.94 87 PRO A O 1
ATOM 646 N N . ALA A 1 88 ? 13.648 -8.531 -15.336 1.00 81.12 88 ALA A N 1
ATOM 647 C CA . ALA A 1 88 ? 12.345 -8.153 -15.863 1.00 81.12 88 ALA A CA 1
ATOM 648 C C . ALA A 1 88 ? 12.253 -8.327 -17.387 1.00 81.12 88 ALA A C 1
ATOM 650 O O . ALA A 1 88 ? 11.269 -8.897 -17.856 1.00 81.12 88 ALA A O 1
ATOM 651 N N . ALA A 1 89 ? 13.263 -7.884 -18.146 1.00 78.31 89 ALA A N 1
ATOM 652 C CA . ALA A 1 89 ? 13.282 -8.049 -19.599 1.00 78.31 89 ALA A CA 1
ATOM 653 C C . ALA A 1 89 ? 13.458 -9.519 -19.999 1.00 78.31 89 ALA A C 1
ATOM 655 O O . ALA A 1 89 ? 12.755 -9.991 -20.886 1.00 78.31 89 ALA A O 1
ATOM 656 N N . GLN A 1 90 ? 14.322 -10.265 -19.302 1.00 86.75 90 GLN A N 1
ATOM 657 C CA . GLN A 1 90 ? 14.512 -11.701 -19.547 1.00 86.75 90 GLN A CA 1
ATOM 658 C C . GLN A 1 90 ? 13.230 -12.496 -19.309 1.00 86.75 90 GLN A C 1
ATOM 660 O O . GLN A 1 90 ? 12.852 -13.323 -20.136 1.00 86.75 90 GLN A O 1
ATOM 665 N N . ARG A 1 91 ? 12.531 -12.216 -18.201 1.00 89.06 91 ARG A N 1
ATOM 666 C CA . ARG A 1 91 ? 11.245 -12.850 -17.906 1.00 89.06 91 ARG A CA 1
ATOM 667 C C . ARG A 1 91 ? 10.184 -12.460 -18.928 1.00 89.06 91 ARG A C 1
ATOM 669 O O . ARG A 1 91 ? 9.494 -13.339 -19.413 1.00 89.06 91 ARG A O 1
ATOM 676 N N . GLY A 1 92 ? 10.095 -11.182 -19.301 1.00 86.75 92 GLY A N 1
ATOM 677 C CA . GLY A 1 92 ? 9.163 -10.733 -20.339 1.00 86.75 92 GLY A CA 1
ATOM 678 C C . GLY A 1 92 ? 9.400 -11.429 -21.681 1.00 86.75 92 GLY A C 1
ATOM 679 O O . GLY A 1 92 ? 8.455 -11.914 -22.291 1.00 86.75 92 GLY A O 1
ATOM 680 N N . ALA A 1 93 ? 10.661 -11.551 -22.104 1.00 84.50 93 ALA A N 1
ATOM 681 C CA . ALA A 1 93 ? 11.020 -12.263 -23.327 1.00 84.50 93 ALA A CA 1
ATOM 682 C C . ALA A 1 93 ? 10.663 -13.758 -23.257 1.00 84.50 93 ALA A C 1
ATOM 684 O O . ALA A 1 93 ? 10.145 -14.307 -24.227 1.00 84.50 93 ALA A O 1
ATOM 685 N N . LEU A 1 94 ? 10.902 -14.410 -22.114 1.00 90.81 94 LEU A N 1
ATOM 686 C CA . LEU A 1 94 ? 10.557 -15.817 -21.904 1.00 90.81 94 LEU A CA 1
ATOM 687 C C . LEU A 1 94 ? 9.040 -16.045 -21.878 1.00 90.81 94 LEU A C 1
ATOM 689 O O . LEU A 1 94 ? 8.552 -16.971 -22.522 1.00 90.81 94 LEU A O 1
ATOM 693 N N . ASP A 1 95 ? 8.306 -15.193 -21.162 1.00 90.88 95 ASP A N 1
ATOM 694 C CA . ASP A 1 95 ? 6.849 -15.249 -21.063 1.00 90.88 95 ASP A CA 1
ATOM 695 C C . ASP A 1 95 ? 6.216 -15.089 -22.451 1.00 90.88 95 ASP A C 1
ATOM 697 O O . ASP A 1 95 ? 5.308 -15.842 -22.799 1.00 90.88 95 ASP A O 1
ATOM 701 N N .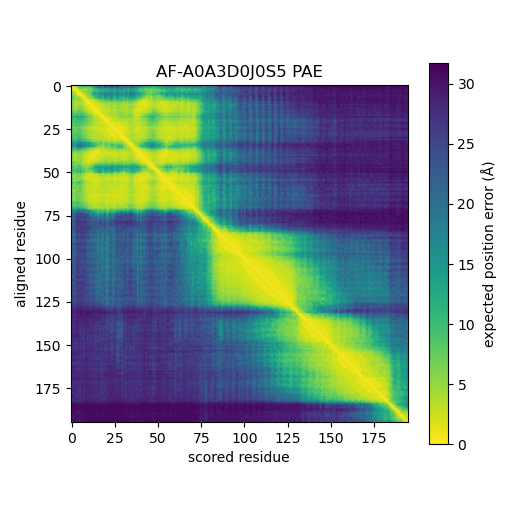 SER A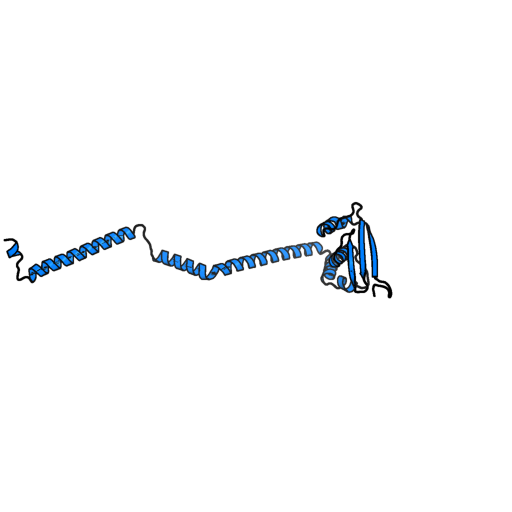 1 96 ? 6.737 -14.168 -23.270 1.00 87.94 96 SER A N 1
ATOM 702 C CA . SER A 1 96 ? 6.254 -13.966 -24.638 1.00 87.94 96 SER A CA 1
ATOM 703 C C . SER A 1 96 ? 6.670 -15.072 -25.601 1.00 87.94 96 SER A C 1
ATOM 705 O O . SER A 1 96 ? 5.873 -15.482 -26.441 1.00 87.94 96 SER A O 1
ATOM 707 N N . PHE A 1 97 ? 7.874 -15.632 -25.459 1.00 89.62 97 PHE A N 1
ATOM 708 C CA . PHE A 1 97 ? 8.264 -16.825 -26.215 1.00 89.62 97 PHE A CA 1
ATOM 709 C C . PHE A 1 97 ? 7.338 -18.017 -25.923 1.00 89.62 97 PHE A C 1
ATOM 711 O O . PHE A 1 97 ? 7.006 -18.785 -26.824 1.00 89.62 97 PHE A O 1
ATOM 718 N N . ALA A 1 98 ? 6.898 -18.163 -24.673 1.00 92.19 98 ALA A N 1
ATOM 719 C CA . ALA A 1 98 ? 5.995 -19.226 -24.245 1.00 92.19 98 ALA A CA 1
ATOM 720 C C . ALA A 1 98 ? 4.497 -18.909 -24.463 1.00 92.19 98 ALA A C 1
ATOM 722 O O . ALA A 1 98 ? 3.658 -19.757 -24.157 1.00 92.19 98 ALA A O 1
ATOM 723 N N . GLY A 1 99 ? 4.145 -17.724 -24.980 1.00 92.62 99 GLY A N 1
ATOM 724 C CA . GLY A 1 99 ? 2.753 -17.312 -25.208 1.00 92.62 99 GLY A CA 1
ATOM 725 C C . GLY A 1 99 ? 1.933 -17.155 -23.919 1.00 92.62 99 GLY A C 1
ATOM 726 O O . GLY A 1 99 ? 0.744 -17.484 -23.881 1.00 92.62 99 GLY A O 1
ATOM 727 N N . LEU A 1 100 ? 2.575 -16.734 -22.825 1.00 93.31 100 LEU A N 1
ATOM 728 C CA . LEU A 1 100 ? 1.992 -16.673 -21.482 1.00 93.31 100 LEU A CA 1
ATOM 729 C C . LEU A 1 100 ? 1.319 -15.333 -21.160 1.00 93.31 100 LEU A C 1
ATOM 731 O O . LEU A 1 100 ? 0.954 -15.101 -20.007 1.00 93.31 100 LEU A O 1
ATOM 735 N N . GLU A 1 101 ? 1.106 -14.449 -22.135 1.00 90.31 101 GLU A N 1
ATOM 736 C CA . GLU A 1 101 ? 0.596 -13.091 -21.907 1.00 90.31 101 GLU A CA 1
ATOM 737 C C . GLU A 1 101 ? -0.723 -13.083 -21.128 1.00 90.31 101 GLU A C 1
ATOM 739 O O . GLU A 1 101 ? -0.920 -12.254 -20.234 1.00 90.31 101 GLU A O 1
ATOM 744 N N . LYS A 1 102 ? -1.610 -14.043 -21.418 1.00 91.94 102 LYS A N 1
ATOM 745 C CA . LYS A 1 102 ? -2.880 -14.199 -20.702 1.00 91.94 102 LYS A CA 1
ATOM 746 C C . LYS A 1 102 ? -2.661 -14.553 -19.228 1.00 91.94 102 LYS A C 1
ATOM 748 O O . LYS A 1 102 ? -3.225 -13.896 -18.357 1.00 91.94 102 LYS A O 1
ATOM 753 N N . LEU A 1 103 ? -1.815 -15.545 -18.949 1.00 93.69 103 LEU A N 1
ATOM 754 C CA . LEU A 1 103 ? -1.524 -16.001 -17.588 1.00 93.69 103 LEU A CA 1
ATOM 755 C C . LEU A 1 103 ? -0.813 -14.908 -16.776 1.00 93.69 103 LEU A C 1
ATOM 757 O O . LEU A 1 103 ? -1.143 -14.672 -15.617 1.00 93.69 103 LEU A O 1
ATOM 761 N N . VAL A 1 104 ? 0.114 -14.177 -17.401 1.00 94.38 104 VAL A N 1
ATOM 762 C CA . VAL A 1 104 ? 0.761 -13.003 -16.797 1.00 94.38 104 VAL A CA 1
ATOM 763 C C . VAL A 1 104 ? -0.277 -11.934 -16.441 1.00 94.38 104 VAL A C 1
ATOM 765 O O . VAL A 1 104 ? -0.188 -11.326 -15.372 1.00 94.38 104 VAL A O 1
ATOM 768 N N . GLY A 1 105 ? -1.273 -11.710 -17.303 1.00 92.06 105 GLY A N 1
ATOM 769 C CA . GLY A 1 105 ? -2.404 -10.822 -17.032 1.00 92.06 105 GLY A CA 1
ATOM 770 C C . GLY A 1 105 ? -3.223 -11.250 -15.810 1.00 92.06 105 GLY A C 1
ATOM 771 O O . GLY A 1 105 ? -3.454 -10.433 -14.917 1.00 92.06 105 GLY A O 1
ATOM 772 N N . GLU A 1 106 ? -3.593 -12.529 -15.730 1.00 96.12 106 GLU A N 1
ATOM 773 C CA . GLU A 1 106 ? -4.345 -13.106 -14.604 1.00 96.12 106 GLU A CA 1
ATOM 774 C C . GLU A 1 106 ? -3.571 -12.984 -13.281 1.00 96.12 106 GLU A C 1
ATOM 776 O O . GLU A 1 106 ? -4.114 -12.524 -12.273 1.00 96.12 106 GLU A O 1
ATOM 781 N N . VAL A 1 107 ? -2.270 -13.294 -13.288 1.00 96.19 107 VAL A N 1
ATOM 782 C CA . VAL A 1 107 ? -1.400 -13.142 -12.111 1.00 96.19 107 VAL A CA 1
ATOM 783 C C . VAL A 1 107 ? -1.296 -11.677 -11.686 1.00 96.19 107 VAL A C 1
ATOM 785 O O . VAL A 1 107 ? -1.397 -11.371 -10.496 1.00 96.19 107 VAL A O 1
ATOM 788 N N . ARG A 1 108 ? -1.131 -10.744 -12.635 1.00 95.06 108 ARG A N 1
ATOM 789 C CA . ARG A 1 108 ? -1.102 -9.301 -12.332 1.00 95.06 108 ARG A CA 1
ATOM 790 C C . ARG A 1 108 ? -2.411 -8.824 -11.711 1.00 95.06 108 ARG A C 1
ATOM 792 O O . ARG A 1 108 ? -2.376 -7.991 -10.806 1.00 95.06 108 ARG A O 1
ATOM 799 N N . GLN A 1 109 ? -3.546 -9.328 -12.188 1.00 96.00 109 GLN A N 1
ATOM 800 C CA . GLN A 1 109 ? -4.853 -8.997 -11.632 1.00 96.00 109 GLN A CA 1
ATOM 801 C C . GLN A 1 109 ? -5.001 -9.532 -10.204 1.00 96.00 109 GLN A C 1
ATOM 803 O O . GLN A 1 109 ? -5.331 -8.758 -9.306 1.00 96.00 109 GLN A O 1
ATOM 808 N N . GLY A 1 110 ? -4.694 -10.812 -9.973 1.00 97.69 110 GLY A N 1
ATOM 809 C CA . GLY A 1 110 ? -4.757 -11.413 -8.638 1.00 97.69 110 GLY A CA 1
ATOM 810 C C . GLY A 1 110 ? -3.815 -10.729 -7.644 1.00 97.69 110 GLY A C 1
ATOM 811 O O . GLY A 1 110 ? -4.190 -10.466 -6.502 1.00 97.69 110 GLY A O 1
ATOM 812 N N . TRP A 1 111 ? -2.616 -10.347 -8.092 1.00 96.75 111 TRP A N 1
ATOM 813 C CA . TRP A 1 111 ? -1.681 -9.568 -7.281 1.00 96.75 111 TRP A CA 1
ATOM 814 C C . TRP A 1 111 ? -2.252 -8.207 -6.877 1.00 96.75 111 TRP A C 1
ATOM 816 O O . TRP A 1 111 ? -2.137 -7.815 -5.717 1.00 96.75 111 TRP A O 1
ATOM 826 N N . ARG A 1 112 ? -2.885 -7.493 -7.816 1.00 96.94 112 ARG A N 1
ATOM 827 C CA . ARG A 1 112 ? -3.508 -6.192 -7.544 1.00 96.94 112 ARG A CA 1
ATOM 828 C C . ARG A 1 112 ? -4.628 -6.312 -6.514 1.00 96.94 112 ARG A C 1
ATOM 830 O O . ARG A 1 112 ? -4.616 -5.579 -5.535 1.00 96.94 112 ARG A O 1
ATOM 837 N N . GLN A 1 113 ? -5.521 -7.283 -6.693 1.00 97.44 113 GLN A N 1
ATOM 838 C CA . GLN A 1 113 ? -6.621 -7.541 -5.760 1.00 97.44 113 GLN A CA 1
ATOM 839 C C . GLN A 1 113 ? -6.112 -7.881 -4.358 1.00 97.44 113 GLN A C 1
ATOM 841 O O . GLN A 1 113 ? -6.624 -7.366 -3.368 1.00 97.44 113 GLN A O 1
ATOM 846 N N . ARG A 1 114 ? -5.067 -8.713 -4.260 1.00 97.88 114 ARG A N 1
ATOM 847 C CA . ARG A 1 114 ? -4.422 -9.009 -2.976 1.00 97.88 114 ARG A CA 1
ATOM 848 C C . ARG A 1 114 ? -3.875 -7.739 -2.325 1.00 97.88 114 ARG A C 1
ATOM 850 O O . ARG A 1 114 ? -4.086 -7.539 -1.136 1.00 97.88 114 ARG A O 1
ATOM 857 N N . LYS A 1 115 ? -3.169 -6.905 -3.090 1.00 97.69 115 LYS A N 1
ATOM 858 C CA . LYS A 1 115 ? -2.590 -5.646 -2.606 1.00 97.69 115 LYS A CA 1
ATOM 859 C C . LYS A 1 115 ? -3.660 -4.697 -2.066 1.00 97.69 115 LYS A C 1
ATOM 861 O O . LYS A 1 115 ? -3.511 -4.191 -0.961 1.00 97.69 115 LYS A O 1
ATOM 866 N N . GLU A 1 116 ? -4.748 -4.525 -2.810 1.00 97.06 116 GLU A N 1
ATOM 867 C CA . GLU A 1 116 ? -5.901 -3.720 -2.394 1.00 97.06 116 GLU A CA 1
ATOM 868 C C . GLU A 1 116 ? -6.539 -4.271 -1.107 1.00 97.06 116 GLU A C 1
ATOM 870 O O . GLU A 1 116 ? -6.847 -3.512 -0.190 1.00 97.06 116 GLU A O 1
ATOM 875 N N . ALA A 1 117 ? -6.688 -5.595 -0.997 1.00 96.69 117 ALA A N 1
ATOM 876 C CA . ALA A 1 117 ? -7.220 -6.234 0.204 1.00 96.69 117 ALA A CA 1
ATOM 877 C C . ALA A 1 117 ? -6.290 -6.083 1.423 1.00 96.69 117 ALA A C 1
ATOM 879 O O . ALA A 1 117 ? -6.771 -5.859 2.533 1.00 96.69 117 ALA A O 1
ATOM 880 N N . GLU A 1 118 ? -4.971 -6.180 1.233 1.00 97.56 118 GLU A N 1
ATOM 881 C CA . GLU A 1 118 ? -3.978 -5.939 2.290 1.00 97.56 118 GLU A CA 1
ATOM 882 C C . GLU A 1 118 ? -4.032 -4.490 2.788 1.00 97.56 118 GLU A C 1
ATOM 884 O O . GLU A 1 118 ? -4.044 -4.255 3.994 1.00 97.56 118 GLU A O 1
ATOM 889 N N . GLU A 1 119 ? -4.129 -3.520 1.878 1.00 96.75 119 GLU A N 1
ATOM 890 C CA . GLU A 1 119 ? -4.258 -2.101 2.228 1.00 96.75 119 GLU A CA 1
ATOM 891 C C . GLU A 1 119 ? -5.568 -1.818 2.975 1.00 96.75 119 GLU A C 1
ATOM 893 O O . GLU A 1 119 ? -5.567 -1.134 4.001 1.00 96.75 119 GLU A O 1
ATOM 898 N N . ALA A 1 120 ? -6.684 -2.398 2.523 1.00 95.69 120 ALA A N 1
ATOM 899 C CA . ALA A 1 120 ? -7.967 -2.285 3.210 1.00 95.69 120 ALA A CA 1
ATOM 900 C C . ALA A 1 120 ? -7.927 -2.892 4.624 1.00 95.69 120 ALA A C 1
ATOM 902 O O . ALA A 1 120 ? -8.475 -2.309 5.563 1.00 95.69 120 ALA A O 1
ATOM 903 N N . LEU A 1 121 ? -7.259 -4.038 4.789 1.00 95.31 121 LEU A N 1
ATOM 904 C CA . LEU A 1 121 ? -7.090 -4.693 6.084 1.00 95.31 121 LEU A CA 1
ATOM 905 C C . LEU A 1 121 ? -6.243 -3.851 7.043 1.00 95.31 121 LEU A C 1
ATOM 907 O O . LEU A 1 121 ? -6.602 -3.728 8.212 1.00 95.31 121 LEU A O 1
ATOM 911 N N . GLU A 1 122 ? -5.148 -3.259 6.568 1.00 94.12 122 GLU A N 1
ATOM 912 C CA . GLU A 1 122 ? -4.308 -2.368 7.376 1.00 94.12 122 GLU A CA 1
ATOM 913 C C . GLU A 1 122 ? -5.084 -1.127 7.835 1.00 94.12 122 GLU A C 1
ATOM 915 O O . GLU A 1 122 ? -5.060 -0.779 9.016 1.00 94.12 122 GLU A O 1
ATOM 920 N N . VAL A 1 123 ? -5.865 -0.506 6.943 1.00 92.19 123 VAL A N 1
ATOM 921 C CA . VAL A 1 123 ? -6.738 0.624 7.306 1.00 92.19 123 VAL A CA 1
ATOM 922 C C . VAL A 1 123 ? -7.787 0.211 8.339 1.00 92.19 123 VAL A C 1
ATOM 924 O O . VAL A 1 123 ? -8.040 0.952 9.290 1.00 92.19 123 VAL A O 1
ATOM 927 N N . PHE A 1 124 ? -8.406 -0.960 8.172 1.00 89.62 124 PHE A N 1
ATOM 928 C CA . PHE A 1 124 ? -9.375 -1.481 9.132 1.00 89.62 124 PHE A CA 1
ATOM 929 C C . PHE A 1 124 ? -8.729 -1.708 10.501 1.00 89.62 124 PHE A C 1
ATOM 931 O O . PHE A 1 124 ? -9.228 -1.193 11.497 1.00 89.62 124 PHE A O 1
ATOM 938 N N . ARG A 1 125 ? -7.578 -2.386 10.546 1.00 86.94 125 ARG A N 1
ATOM 939 C CA . ARG A 1 125 ? -6.817 -2.621 11.780 1.00 86.94 125 ARG A CA 1
ATOM 940 C C . ARG A 1 125 ? -6.412 -1.330 12.471 1.00 86.94 125 ARG A C 1
ATOM 942 O O . ARG A 1 125 ? -6.516 -1.263 13.685 1.00 86.94 125 ARG A O 1
ATOM 949 N N . ALA A 1 126 ? -5.995 -0.306 11.731 1.00 84.38 126 ALA A N 1
ATOM 950 C CA . ALA A 1 126 ? -5.646 0.984 12.318 1.00 84.38 126 ALA A CA 1
ATOM 951 C C . ALA A 1 126 ? -6.857 1.684 12.961 1.00 84.38 126 ALA A C 1
ATOM 953 O O . ALA A 1 126 ? -6.729 2.269 14.034 1.00 84.38 126 ALA A O 1
ATOM 954 N N . LYS A 1 127 ? -8.043 1.605 12.338 1.00 80.38 127 LYS A N 1
ATOM 955 C CA . LYS A 1 127 ? -9.289 2.150 12.913 1.00 80.38 127 LYS A CA 1
ATOM 956 C C . LYS A 1 127 ? -9.706 1.414 14.184 1.00 80.38 127 LYS A C 1
ATOM 958 O O . LYS A 1 127 ? -10.104 2.041 15.156 1.00 80.38 127 LYS A O 1
ATOM 963 N N . VAL A 1 128 ? -9.602 0.095 14.138 1.00 75.31 128 VAL A N 1
ATOM 964 C CA . VAL A 1 128 ? -9.985 -0.851 15.189 1.00 75.31 128 VAL A CA 1
ATOM 965 C C . VAL A 1 128 ? -9.018 -0.736 16.380 1.00 75.31 128 VAL A C 1
ATOM 967 O O . VAL A 1 128 ? -9.433 -0.427 17.491 1.00 75.31 128 VAL A O 1
ATOM 970 N N . ALA A 1 129 ? -7.705 -0.711 16.144 1.00 69.06 129 ALA A N 1
ATOM 971 C CA . ALA A 1 129 ? -6.698 -0.458 17.182 1.00 69.06 129 ALA A CA 1
ATOM 972 C C . ALA A 1 129 ? -6.844 0.906 17.891 1.00 69.06 129 ALA A C 1
ATOM 974 O O . ALA A 1 129 ? -6.426 1.043 19.039 1.00 69.06 129 ALA A O 1
ATOM 975 N N . GLY A 1 130 ? -7.432 1.914 17.236 1.00 62.25 130 GLY A N 1
ATOM 976 C CA . GLY A 1 130 ? -7.759 3.200 17.860 1.00 62.25 130 GLY A CA 1
ATOM 977 C C . GLY A 1 130 ? -9.032 3.193 18.720 1.00 62.25 130 GLY A C 1
ATOM 978 O O . GLY A 1 130 ? -9.248 4.148 19.462 1.00 62.25 130 GLY A O 1
ATOM 979 N N . ALA A 1 131 ? -9.863 2.151 18.622 1.00 60.84 131 ALA A N 1
ATOM 980 C CA . ALA A 1 131 ? -11.205 2.078 19.204 1.00 60.84 131 ALA A CA 1
ATOM 981 C C . ALA A 1 131 ? -11.417 0.913 20.198 1.00 60.84 131 ALA A C 1
ATOM 983 O O . ALA A 1 131 ? -12.406 0.920 20.926 1.00 60.84 131 ALA A O 1
ATOM 984 N N . ASP A 1 132 ? -10.527 -0.080 20.250 1.00 63.34 132 ASP A N 1
ATOM 985 C CA . ASP A 1 132 ? -10.928 -1.416 20.715 1.00 63.34 132 ASP A CA 1
ATOM 986 C C . ASP A 1 132 ? -10.883 -1.693 22.219 1.00 63.34 132 ASP A C 1
ATOM 988 O O . ASP A 1 132 ? -11.812 -2.291 22.735 1.00 63.34 132 ASP A O 1
ATOM 992 N N . GLY A 1 133 ? -9.832 -1.329 22.952 1.00 60.78 133 GLY A N 1
ATOM 993 C CA . GLY A 1 133 ? -9.714 -1.803 24.342 1.00 60.78 133 GLY A CA 1
ATOM 994 C C . GLY A 1 133 ? -10.530 -0.958 25.315 1.00 60.78 133 GLY A C 1
ATOM 995 O O . GLY A 1 133 ? -11.588 -1.340 25.807 1.00 60.78 133 GLY A O 1
ATOM 996 N N . ALA A 1 134 ? -10.031 0.250 25.563 1.00 63.81 134 ALA A N 1
ATOM 997 C CA . ALA A 1 134 ? -10.547 1.106 26.624 1.00 63.81 134 ALA A CA 1
ATOM 998 C C . ALA A 1 134 ? -11.979 1.606 26.369 1.00 63.81 134 ALA A C 1
ATOM 1000 O O . ALA A 1 134 ? -12.720 1.843 27.317 1.00 63.81 134 ALA A O 1
ATOM 1001 N N . THR A 1 135 ? -12.380 1.789 25.105 1.00 76.44 135 THR A N 1
ATOM 1002 C CA . THR A 1 135 ? -13.729 2.271 24.781 1.00 76.44 135 THR A CA 1
ATOM 1003 C C . THR A 1 135 ? -14.768 1.161 24.892 1.00 76.44 135 THR A C 1
ATOM 1005 O O . THR A 1 135 ? -15.834 1.423 25.441 1.00 76.44 135 THR A O 1
ATOM 1008 N N . GLN A 1 136 ? -14.473 -0.066 24.442 1.00 78.50 136 GLN A N 1
ATOM 1009 C CA . GLN A 1 136 ? -15.387 -1.194 24.658 1.00 78.50 136 GLN A CA 1
ATOM 1010 C C . GLN A 1 136 ? -15.510 -1.528 26.142 1.00 78.50 136 GLN A C 1
ATOM 1012 O O . GLN A 1 136 ? -16.626 -1.618 26.635 1.00 78.50 136 GLN A O 1
ATOM 1017 N N . GLU A 1 137 ? -14.395 -1.607 26.874 1.00 81.50 137 GLU A N 1
ATOM 1018 C CA . GLU A 1 137 ? -14.418 -1.866 28.320 1.00 81.50 137 GLU A CA 1
ATOM 1019 C C . GLU A 1 137 ? -15.221 -0.806 29.089 1.00 81.50 137 GLU A C 1
ATOM 1021 O O . GLU A 1 137 ? -15.996 -1.141 29.985 1.00 81.50 137 GLU A O 1
ATOM 1026 N N . LEU A 1 138 ? -15.080 0.475 28.722 1.00 86.75 138 LEU A N 1
ATOM 1027 C CA . LEU A 1 138 ? -15.858 1.560 29.320 1.00 86.75 138 LEU A CA 1
ATOM 1028 C C . LEU A 1 138 ? -17.354 1.425 29.012 1.00 86.75 138 LEU A C 1
ATOM 1030 O O . LEU A 1 138 ? -18.170 1.594 29.915 1.00 86.75 138 LEU A O 1
ATOM 1034 N N . ILE A 1 139 ? -17.714 1.137 27.758 1.00 86.62 139 ILE A N 1
ATOM 1035 C CA . ILE A 1 139 ? -19.116 0.974 27.350 1.00 86.62 139 ILE A CA 1
ATOM 1036 C C . ILE A 1 139 ? -19.734 -0.234 28.057 1.00 86.62 139 ILE A C 1
ATOM 1038 O O . ILE A 1 139 ? -20.820 -0.110 28.619 1.00 86.62 139 ILE A O 1
ATOM 1042 N N . ASP A 1 140 ? -19.039 -1.369 28.094 1.00 88.75 140 ASP A N 1
ATOM 1043 C CA . ASP A 1 140 ? -19.507 -2.581 28.769 1.00 88.75 140 ASP A CA 1
ATOM 1044 C C . AS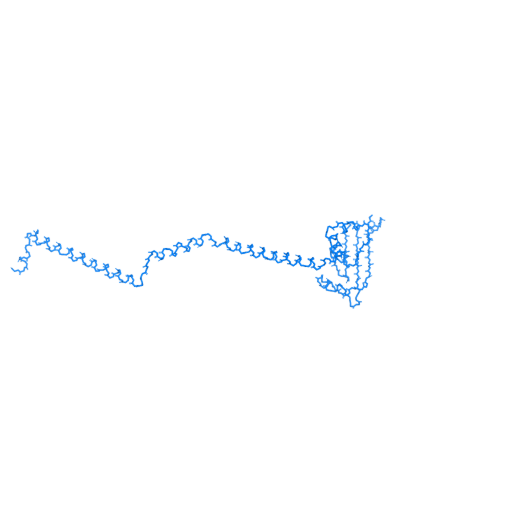P A 1 140 ? -19.700 -2.336 30.269 1.00 88.75 140 ASP A C 1
ATOM 1046 O O . ASP A 1 140 ? -20.705 -2.754 30.847 1.00 88.75 140 ASP A O 1
ATOM 1050 N N . HIS A 1 141 ? -18.779 -1.603 30.902 1.00 92.62 141 HIS A N 1
ATOM 1051 C CA . HIS A 1 141 ? -18.926 -1.218 32.301 1.00 92.62 141 HIS A CA 1
ATOM 1052 C C . HIS A 1 141 ? -20.146 -0.314 32.523 1.00 92.62 141 HIS A C 1
ATOM 1054 O O . HIS A 1 141 ? -20.929 -0.589 33.432 1.00 92.62 141 HIS A O 1
ATOM 1060 N N . GLN A 1 142 ? -20.337 0.717 31.694 1.00 93.00 142 GLN A N 1
ATOM 1061 C CA . GLN A 1 142 ? -21.470 1.645 31.800 1.00 93.00 142 GLN A CA 1
ATOM 1062 C C . GLN A 1 142 ? -22.815 0.945 31.591 1.00 93.00 142 GLN A C 1
ATOM 1064 O O . GLN A 1 142 ? -23.766 1.197 32.328 1.00 93.00 142 GLN A O 1
ATOM 1069 N N . VAL A 1 143 ? -22.900 0.045 30.609 1.00 93.94 143 VAL A N 1
ATOM 1070 C CA . VAL A 1 143 ? -24.106 -0.760 30.371 1.00 93.94 143 VAL A CA 1
ATOM 1071 C C . VAL A 1 143 ? -24.399 -1.629 31.587 1.00 93.94 143 VAL A C 1
ATOM 1073 O O . VAL A 1 143 ? -25.530 -1.642 32.069 1.00 93.94 143 VAL A O 1
ATOM 1076 N N . LYS A 1 144 ? -23.377 -2.290 32.136 1.00 95.44 144 LYS A N 1
ATOM 1077 C CA . LYS A 1 144 ? -23.534 -3.132 33.320 1.00 95.44 144 LYS A CA 1
ATOM 1078 C C . LYS A 1 144 ? -23.999 -2.339 34.545 1.00 95.44 144 LYS A C 1
ATOM 1080 O O . LYS A 1 144 ? -24.881 -2.809 35.255 1.00 95.44 144 LYS A O 1
ATOM 1085 N N . GLU A 1 145 ? -23.462 -1.140 34.778 1.00 95.50 145 GLU A N 1
ATOM 1086 C CA . GLU A 1 145 ? -23.922 -0.267 35.870 1.00 95.50 145 GLU A CA 1
ATOM 1087 C C . GLU A 1 145 ? -25.399 0.111 35.716 1.00 95.50 145 GLU A C 1
ATOM 1089 O O . GLU A 1 145 ? -26.157 0.054 36.684 1.00 95.50 145 GLU A O 1
ATOM 1094 N N . LEU A 1 146 ? -25.831 0.450 34.497 1.00 91.44 146 LEU A N 1
ATOM 1095 C CA . LEU A 1 146 ? -27.228 0.785 34.217 1.00 91.44 146 LEU A CA 1
ATOM 1096 C C . LEU A 1 146 ? -28.165 -0.416 34.416 1.00 91.44 146 LEU A C 1
ATOM 1098 O O . LEU A 1 146 ? -29.257 -0.261 34.964 1.00 91.44 146 LEU A O 1
ATOM 1102 N N . GLU A 1 147 ? -27.744 -1.613 34.004 1.00 93.19 147 GLU A N 1
ATOM 1103 C CA . GLU A 1 147 ? -28.507 -2.849 34.207 1.00 93.19 147 GLU A CA 1
ATOM 1104 C C . GLU A 1 147 ? -28.588 -3.247 35.690 1.00 93.19 147 GLU A C 1
ATOM 1106 O O . GLU A 1 147 ? -29.648 -3.665 36.164 1.00 93.19 147 GLU A O 1
ATOM 1111 N N . GLU A 1 148 ? -27.493 -3.094 36.442 1.00 94.75 148 GLU A N 1
ATOM 1112 C CA . GLU A 1 148 ? -27.443 -3.363 37.884 1.00 94.75 148 GLU A CA 1
ATOM 1113 C C . GLU A 1 148 ? -28.285 -2.365 38.689 1.00 94.75 148 GLU A C 1
ATOM 1115 O O . GLU A 1 148 ? -28.912 -2.762 39.676 1.00 94.75 148 GLU A O 1
ATOM 1120 N N . ALA A 1 149 ? -28.358 -1.106 38.246 1.00 89.50 149 ALA A N 1
ATOM 1121 C CA . ALA A 1 149 ? -29.147 -0.060 38.889 1.00 89.50 149 ALA A CA 1
ATOM 1122 C C . ALA A 1 149 ? -30.663 -0.318 38.837 1.00 89.50 149 ALA A C 1
ATOM 1124 O O . ALA A 1 149 ? -31.384 0.220 39.671 1.00 89.50 149 ALA A O 1
ATOM 1125 N N . LYS A 1 150 ? -31.153 -1.151 37.899 1.00 90.19 150 LYS A N 1
ATOM 1126 C CA . LYS A 1 150 ? -32.571 -1.564 37.780 1.00 90.19 150 LYS A CA 1
ATOM 1127 C C . LYS A 1 150 ? -33.570 -0.404 37.900 1.00 90.19 150 LYS A C 1
ATOM 1129 O O . LYS A 1 150 ? -34.624 -0.555 38.512 1.00 90.19 150 LYS A O 1
ATOM 1134 N N . LEU A 1 151 ? -33.224 0.732 37.301 1.00 88.88 151 LEU A N 1
ATOM 1135 C CA . LEU A 1 151 ? -33.961 1.985 37.433 1.00 88.88 151 LEU A CA 1
ATOM 1136 C C . LEU A 1 151 ? -35.425 1.820 37.012 1.00 88.88 151 LEU A C 1
ATOM 1138 O O . LEU A 1 151 ? -35.714 1.309 35.923 1.00 88.88 151 LEU A O 1
ATOM 1142 N N . VAL A 1 152 ? -36.345 2.291 37.853 1.00 91.81 152 VAL A N 1
ATOM 1143 C CA . VAL A 1 152 ? -37.781 2.283 37.556 1.00 91.81 152 VAL A CA 1
ATOM 1144 C C . VAL A 1 152 ? -38.261 3.704 37.267 1.00 91.81 152 VAL A C 1
ATOM 1146 O O . VAL A 1 152 ? -37.945 4.662 37.966 1.00 91.81 152 VAL A O 1
ATOM 1149 N N . VAL A 1 153 ? -39.063 3.863 36.214 1.00 91.06 153 VAL A N 1
ATOM 1150 C CA . VAL A 1 153 ? -39.646 5.168 35.873 1.00 91.06 153 VAL A CA 1
ATOM 1151 C C . VAL A 1 153 ? -40.593 5.618 36.992 1.00 91.06 153 VAL A C 1
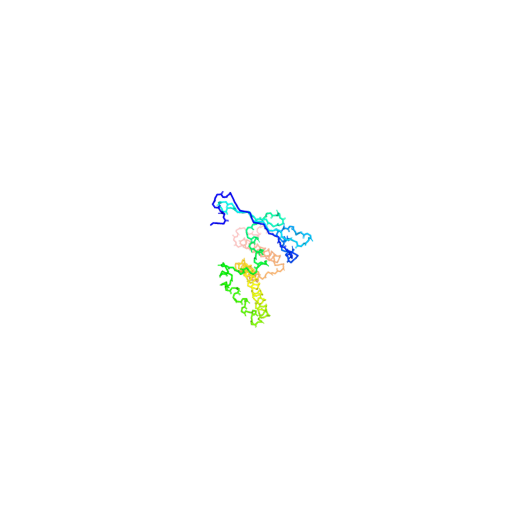ATOM 1153 O O . VAL A 1 153 ? -41.529 4.897 37.332 1.00 91.06 153 VAL A O 1
ATOM 1156 N N . GLY A 1 154 ? -40.362 6.817 37.535 1.00 91.56 154 GLY A N 1
ATOM 1157 C CA . GLY A 1 154 ? -41.136 7.378 38.652 1.00 91.56 154 GLY A CA 1
ATOM 1158 C C . GLY A 1 154 ? -40.682 6.913 40.043 1.00 91.56 154 GLY A C 1
ATOM 1159 O O . GLY A 1 154 ? -41.376 7.167 41.026 1.00 91.56 154 GLY A O 1
ATOM 1160 N N . GLU A 1 155 ? -39.538 6.227 40.145 1.00 92.62 155 GLU A N 1
ATOM 1161 C CA . GLU A 1 155 ? -38.978 5.756 41.419 1.00 92.62 155 GLU A CA 1
ATOM 1162 C C . GLU A 1 155 ? -38.614 6.903 42.369 1.00 92.62 155 GLU A C 1
ATOM 1164 O O . GLU A 1 155 ? -38.972 6.846 43.544 1.00 92.62 155 GLU A O 1
ATOM 1169 N N . ASP A 1 156 ? -37.997 7.973 41.862 1.00 92.50 156 ASP A N 1
ATOM 1170 C CA . ASP A 1 156 ? -37.599 9.137 42.668 1.00 92.50 156 ASP A CA 1
ATOM 1171 C C . ASP A 1 156 ? -38.794 9.744 43.425 1.00 92.50 156 ASP A C 1
ATOM 1173 O O . ASP A 1 156 ? -38.749 9.958 44.636 1.00 92.50 156 ASP A O 1
ATOM 1177 N N . GLU A 1 157 ? -39.916 9.934 42.728 1.00 94.56 157 GLU A N 1
ATOM 1178 C CA . GLU A 1 157 ? -41.154 10.496 43.283 1.00 94.56 157 GLU A CA 1
ATOM 1179 C C . GLU A 1 157 ? -41.798 9.568 44.326 1.00 94.56 157 GLU A C 1
ATOM 1181 O O . GLU A 1 157 ? -42.534 10.011 45.214 1.00 94.56 157 GLU A O 1
ATOM 1186 N N . GLN A 1 158 ? -41.584 8.256 44.203 1.00 92.31 158 GLN A N 1
ATOM 1187 C CA . GLN A 1 158 ? -42.039 7.274 45.183 1.00 92.31 158 GLN A CA 1
ATOM 1188 C C . GLN A 1 158 ? -41.135 7.280 46.423 1.00 92.31 158 GLN A C 1
ATOM 1190 O O . GLN A 1 158 ? -41.642 7.365 47.542 1.00 92.31 158 GLN A O 1
ATOM 1195 N N . LEU A 1 159 ? -39.814 7.279 46.233 1.00 91.75 159 LEU A N 1
ATOM 1196 C CA . LEU A 1 159 ? -38.828 7.327 47.313 1.00 91.75 159 LEU A CA 1
ATOM 1197 C C . LEU A 1 159 ? -38.946 8.604 48.151 1.00 91.75 159 LEU A C 1
ATOM 1199 O O . LEU A 1 159 ? -38.879 8.535 49.379 1.00 91.75 159 LEU A O 1
ATOM 1203 N N . GLU A 1 160 ? -39.180 9.761 47.527 1.00 94.69 160 GLU A N 1
ATOM 1204 C CA . GLU A 1 160 ? -39.414 11.016 48.251 1.00 94.69 160 GLU A CA 1
ATOM 1205 C C . GLU A 1 160 ? -40.652 10.941 49.155 1.00 94.69 160 GLU A C 1
ATOM 1207 O O . GLU A 1 160 ? -40.612 11.375 50.313 1.00 94.69 160 GLU A O 1
ATOM 1212 N N . ARG A 1 161 ? -41.747 10.348 48.658 1.00 92.81 161 ARG A N 1
ATOM 1213 C CA . ARG A 1 161 ? -42.979 10.150 49.437 1.00 92.81 161 ARG A CA 1
ATOM 1214 C C . ARG A 1 161 ? -42.754 9.211 50.616 1.00 92.81 161 ARG A C 1
ATOM 1216 O O . ARG A 1 161 ? -43.169 9.533 51.731 1.00 92.81 161 ARG A O 1
ATOM 1223 N N . ASP A 1 162 ? -42.074 8.094 50.389 1.00 92.94 162 ASP A N 1
ATOM 1224 C CA . ASP A 1 162 ? -41.790 7.105 51.431 1.00 92.94 162 ASP A CA 1
ATOM 1225 C C . ASP A 1 162 ? -40.846 7.676 52.499 1.00 92.94 162 ASP A C 1
ATOM 1227 O O . ASP A 1 162 ? -41.076 7.504 53.700 1.00 92.94 162 ASP A O 1
ATOM 1231 N N . HIS A 1 163 ? -39.835 8.445 52.086 1.00 94.81 163 HIS A N 1
ATOM 1232 C CA . HIS A 1 163 ? -38.932 9.138 52.999 1.00 94.81 163 HIS A CA 1
ATOM 1233 C C . HIS A 1 163 ? -39.666 10.184 53.854 1.00 94.81 163 HIS A C 1
ATOM 1235 O O . HIS A 1 163 ? -39.461 10.244 55.071 1.00 94.81 163 HIS A O 1
ATOM 1241 N N . ALA A 1 164 ? -40.559 10.978 53.253 1.00 94.00 164 ALA A N 1
ATOM 1242 C CA . ALA A 1 164 ? -41.389 11.930 53.989 1.00 94.00 164 ALA A CA 1
ATOM 1243 C C . ALA A 1 164 ? -42.290 11.216 55.010 1.00 94.00 164 ALA A C 1
ATOM 1245 O O . ALA A 1 164 ? -42.317 11.594 56.184 1.00 94.00 164 ALA A O 1
ATOM 1246 N N . ALA A 1 165 ? -42.959 10.133 54.605 1.00 93.75 165 ALA A N 1
ATOM 1247 C CA . ALA A 1 165 ? -43.806 9.337 55.490 1.00 93.75 165 ALA A CA 1
ATOM 1248 C C . ALA A 1 165 ? -43.019 8.742 56.674 1.00 93.75 165 ALA A C 1
ATOM 1250 O O . ALA A 1 165 ? -43.456 8.846 57.823 1.00 93.75 165 ALA A O 1
ATOM 1251 N N . ALA A 1 166 ? -41.829 8.187 56.426 1.00 93.38 166 ALA A N 1
ATOM 1252 C CA . ALA A 1 166 ? -40.947 7.678 57.476 1.00 93.38 166 ALA A CA 1
ATOM 1253 C C . ALA A 1 166 ? -40.476 8.793 58.429 1.00 93.38 166 ALA A C 1
ATOM 1255 O O . ALA A 1 166 ? -40.447 8.608 59.650 1.00 93.38 166 ALA A O 1
ATOM 1256 N N . GLY A 1 167 ? -40.159 9.976 57.890 1.00 93.69 167 GLY A N 1
ATOM 1257 C CA . GLY A 1 167 ? -39.825 11.164 58.674 1.00 93.69 167 GLY A CA 1
ATOM 1258 C C . GLY A 1 167 ? -40.964 11.598 59.599 1.00 93.69 167 GLY A C 1
ATOM 1259 O O . GLY A 1 167 ? -40.731 11.848 60.783 1.00 93.69 167 GLY A O 1
ATOM 1260 N N . HIS A 1 168 ? -42.198 11.614 59.088 1.00 93.00 168 HIS A N 1
ATOM 1261 C CA . HIS A 1 168 ? -43.392 11.933 59.871 1.00 93.00 168 HIS A CA 1
ATOM 1262 C C . HIS A 1 168 ? -43.623 10.892 60.975 1.00 93.00 168 HIS A C 1
ATOM 1264 O O . HIS A 1 168 ? -43.858 11.261 62.123 1.00 93.00 168 HIS A O 1
ATOM 1270 N N . GLY A 1 169 ? -43.494 9.599 60.659 1.00 92.62 169 GLY A N 1
ATOM 1271 C CA . GLY A 1 169 ? -43.634 8.513 61.632 1.00 92.62 169 GLY A CA 1
ATOM 1272 C C . GLY A 1 169 ? -42.629 8.612 62.782 1.00 92.62 169 GLY A C 1
ATOM 1273 O O . GLY A 1 169 ? -43.012 8.524 63.948 1.00 92.62 169 GLY A O 1
ATOM 1274 N N . ARG A 1 170 ? -41.354 8.887 62.474 1.00 92.19 170 ARG A N 1
ATOM 1275 C CA . ARG A 1 170 ? -40.321 9.141 63.492 1.00 92.19 170 ARG A CA 1
ATOM 1276 C C . ARG A 1 170 ? -40.681 10.334 64.377 1.00 92.19 170 ARG A C 1
ATOM 1278 O O . ARG A 1 170 ? -40.558 10.234 65.594 1.00 92.19 170 ARG A O 1
ATOM 1285 N N . ARG A 1 171 ? -41.187 11.427 63.794 1.00 92.25 171 ARG A N 1
ATOM 1286 C CA . ARG A 1 171 ? -41.596 12.607 64.567 1.00 92.25 171 ARG A CA 1
ATOM 1287 C C . ARG A 1 171 ? -42.776 12.318 65.496 1.00 92.25 171 ARG A C 1
ATOM 1289 O O . ARG A 1 171 ? -42.800 12.813 66.616 1.00 92.25 171 ARG A O 1
ATOM 1296 N N . ILE A 1 172 ? -43.737 11.509 65.051 1.00 92.81 172 ILE A N 1
ATOM 1297 C CA . ILE A 1 172 ? -44.867 11.075 65.884 1.00 92.81 172 ILE A CA 1
ATOM 1298 C C . ILE A 1 172 ? -44.373 10.234 67.066 1.00 92.81 172 ILE A C 1
ATOM 1300 O O . ILE A 1 172 ? -44.826 10.454 68.183 1.00 92.81 172 ILE A O 1
ATOM 1304 N N . LEU A 1 173 ? -43.439 9.303 66.843 1.00 93.06 173 LEU A N 1
ATOM 1305 C CA . LEU A 1 173 ? -42.862 8.481 67.913 1.00 93.06 173 LEU A CA 1
ATOM 1306 C C . LEU A 1 173 ? -42.084 9.317 68.935 1.00 93.06 173 LEU A C 1
ATOM 1308 O O . LEU A 1 173 ? -42.237 9.086 70.131 1.00 93.06 173 LEU A O 1
ATOM 1312 N N . GLU A 1 174 ? -41.297 10.298 68.484 1.00 91.62 174 GLU A N 1
ATOM 1313 C CA . GLU A 1 174 ? -40.626 11.254 69.376 1.00 91.62 174 GLU A CA 1
ATOM 1314 C C . GLU A 1 174 ? -41.639 12.007 70.240 1.00 91.62 174 GLU A C 1
ATOM 1316 O O . GLU A 1 174 ? -41.529 11.987 71.461 1.00 91.62 174 GLU A O 1
ATOM 1321 N N . LEU A 1 175 ? -42.666 12.601 69.624 1.00 90.50 175 LEU A N 1
ATOM 1322 C CA . LEU A 1 175 ? -43.704 13.347 70.342 1.00 90.50 175 LEU A CA 1
ATOM 1323 C C . LEU A 1 175 ? -44.495 12.456 71.308 1.00 90.50 175 LEU A C 1
ATOM 1325 O O . LEU A 1 175 ? -44.810 12.876 72.417 1.00 90.50 175 LEU A O 1
ATOM 1329 N N . ALA A 1 176 ? -44.811 11.221 70.917 1.00 88.69 176 ALA A N 1
ATOM 1330 C CA . ALA A 1 176 ? -45.479 10.265 71.794 1.00 88.69 176 ALA A CA 1
ATOM 1331 C C 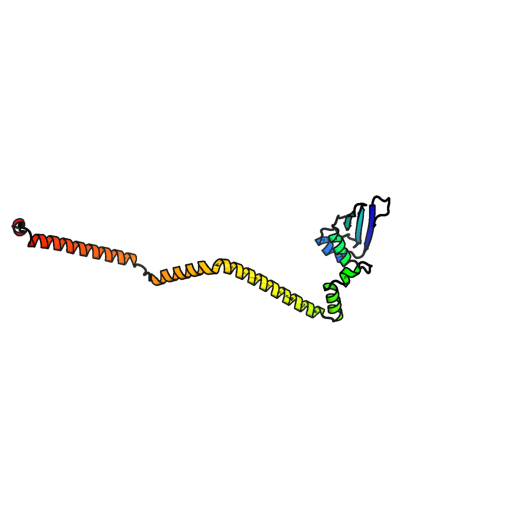. ALA A 1 176 ? -44.587 9.866 72.981 1.00 88.69 176 ALA A C 1
ATOM 1333 O O . ALA A 1 176 ? -45.084 9.745 74.098 1.00 88.69 176 ALA A O 1
ATOM 1334 N N . GLY A 1 177 ? -43.278 9.709 72.758 1.00 88.50 177 GLY A N 1
ATOM 1335 C CA . GLY A 1 177 ? -42.292 9.475 73.812 1.00 88.50 177 GLY A CA 1
ATOM 1336 C C . GLY A 1 177 ? -42.145 10.669 74.757 1.00 88.50 177 GLY A C 1
ATOM 1337 O O . GLY A 1 177 ? -42.124 10.479 75.969 1.00 88.50 177 GLY A O 1
ATOM 1338 N N . GLU A 1 178 ? -42.123 11.894 74.225 1.00 86.44 178 GLU A N 1
ATOM 1339 C CA . GLU A 1 178 ? -42.144 13.133 75.014 1.00 86.44 178 GLU A CA 1
ATOM 1340 C C . GLU A 1 178 ? -43.406 13.201 75.890 1.00 86.44 178 GLU A C 1
ATOM 1342 O O . GLU A 1 178 ? -43.310 13.434 77.094 1.00 86.44 178 GLU A O 1
ATOM 1347 N N . VAL A 1 179 ? -44.585 12.924 75.322 1.00 85.69 179 VAL A N 1
ATOM 1348 C CA . VAL A 1 179 ? -45.855 12.889 76.066 1.00 85.69 179 VAL A CA 1
ATOM 1349 C C . VAL A 1 179 ? -45.858 11.786 77.126 1.00 85.69 179 VAL A C 1
ATOM 1351 O O . VAL A 1 179 ? -46.236 12.046 78.264 1.00 85.69 179 VAL A O 1
ATOM 1354 N N . SER A 1 180 ? -45.414 10.570 76.798 1.00 82.56 180 SER A N 1
ATOM 1355 C CA . SER A 1 180 ? -45.330 9.463 77.762 1.00 82.56 180 SER A CA 1
ATOM 1356 C C . SER A 1 180 ? -44.365 9.785 78.904 1.00 82.56 180 SER A C 1
ATOM 1358 O O . SER A 1 180 ? -44.691 9.563 80.064 1.00 82.56 180 SER A O 1
ATOM 1360 N N . GLY A 1 181 ? -43.207 10.373 78.595 1.00 80.62 181 GLY A N 1
ATOM 1361 C CA . GLY A 1 181 ? -42.229 10.799 79.594 1.00 80.62 181 GLY A CA 1
ATOM 1362 C C . GLY A 1 181 ? -42.762 11.896 80.518 1.00 80.62 181 GLY A C 1
ATOM 1363 O O . GLY A 1 181 ? -42.518 11.842 81.724 1.00 80.62 181 GLY A O 1
ATOM 1364 N N . LEU A 1 182 ? -43.539 12.844 79.981 1.00 78.94 182 LEU A N 1
ATOM 1365 C CA . LEU A 1 182 ? -44.254 13.855 80.769 1.00 78.94 182 LEU A CA 1
ATOM 1366 C C . LEU A 1 182 ? -45.332 13.238 81.676 1.00 78.94 182 LEU A C 1
ATOM 1368 O O . LEU A 1 182 ? -45.543 13.735 82.777 1.00 78.94 182 LEU A O 1
ATOM 1372 N N . LEU A 1 183 ? -45.990 12.159 81.238 1.00 71.81 183 LEU A N 1
ATOM 1373 C CA . LEU A 1 183 ? -46.998 11.439 82.026 1.00 71.81 183 LEU A CA 1
ATOM 1374 C C . LEU A 1 183 ? -46.387 10.538 83.117 1.00 71.81 183 LEU A C 1
ATOM 1376 O O . LEU A 1 183 ? -47.009 10.359 84.159 1.00 71.81 183 LEU A O 1
ATOM 1380 N N . GLU A 1 184 ? -45.196 9.972 82.897 1.00 66.31 184 GLU A N 1
ATOM 1381 C CA . GLU A 1 184 ? -44.541 9.042 83.836 1.00 66.31 184 GLU A CA 1
ATOM 1382 C C . GLU A 1 184 ? -43.569 9.719 84.819 1.00 66.31 184 GLU A C 1
ATOM 1384 O O . GLU A 1 184 ? -43.347 9.192 85.908 1.00 66.31 184 GLU A O 1
ATOM 1389 N N . SER A 1 185 ? -42.990 10.874 84.461 1.00 59.41 185 SER A N 1
ATOM 1390 C CA . SER A 1 185 ? -41.855 11.476 85.195 1.00 59.41 185 SER A CA 1
ATOM 1391 C C . SER A 1 185 ? -42.091 12.907 85.701 1.00 59.41 185 SER A C 1
ATOM 1393 O O . SER A 1 185 ? -41.146 13.543 86.167 1.00 59.41 185 SER A O 1
ATOM 1395 N N . GLY A 1 186 ? -43.302 13.454 85.583 1.00 50.44 186 GLY A N 1
ATOM 1396 C CA . GLY A 1 186 ? -43.592 14.836 85.969 1.00 50.44 186 GLY A CA 1
ATOM 1397 C C . GLY A 1 186 ? -44.251 14.963 87.341 1.00 50.44 186 GLY A C 1
ATOM 1398 O O . GLY A 1 186 ? -45.410 14.596 87.496 1.00 50.44 186 GLY A O 1
ATOM 1399 N N . ASP A 1 187 ? -43.574 15.622 88.285 1.00 52.91 187 ASP A N 1
ATOM 1400 C CA . ASP A 1 187 ? -44.202 16.265 89.459 1.00 52.91 187 ASP A CA 1
ATOM 1401 C C . ASP A 1 187 ? -45.188 17.402 89.061 1.00 52.91 187 ASP A C 1
ATOM 1403 O O . ASP A 1 187 ? -45.809 18.012 89.925 1.00 52.91 187 ASP A O 1
ATOM 1407 N N . GLU A 1 188 ? -45.384 17.677 87.763 1.00 55.28 188 GLU A N 1
ATOM 1408 C CA . GLU A 1 188 ? -46.518 18.448 87.233 1.00 55.28 188 GLU A CA 1
ATOM 1409 C C . GLU A 1 188 ? -47.478 17.508 86.492 1.00 55.28 188 GLU A C 1
ATOM 1411 O O . GLU A 1 188 ? -47.346 17.241 85.295 1.00 55.28 188 GLU A O 1
ATOM 1416 N N . ASN A 1 189 ? -48.474 17.013 87.223 1.00 53.72 189 ASN A N 1
ATOM 1417 C CA . ASN A 1 189 ? -49.588 16.255 86.674 1.00 53.72 189 ASN A CA 1
ATOM 1418 C C . ASN A 1 189 ? -50.306 17.074 85.586 1.00 53.72 189 ASN A C 1
ATOM 1420 O O . ASN A 1 189 ? -50.813 18.163 85.843 1.00 53.72 189 ASN A O 1
ATOM 1424 N N . VAL A 1 190 ? -50.482 16.505 84.390 1.00 52.44 190 VAL A N 1
ATOM 1425 C CA . VAL A 1 190 ? -51.387 17.051 83.353 1.00 52.44 190 VAL A CA 1
ATOM 1426 C C . VAL A 1 190 ? -52.835 17.169 83.869 1.00 52.44 190 VAL A C 1
ATOM 1428 O O . VAL A 1 190 ? -53.618 17.963 83.349 1.00 52.44 190 VAL A O 1
ATOM 1431 N N . LEU A 1 191 ? -53.171 16.458 84.953 1.00 53.31 191 LEU A N 1
ATOM 1432 C CA . LEU A 1 191 ? -54.417 16.635 85.701 1.00 53.31 191 LEU A CA 1
ATOM 1433 C C . LEU A 1 191 ? -54.539 18.021 86.372 1.00 53.31 191 LEU A C 1
ATOM 1435 O O . LEU A 1 191 ? -55.649 18.521 86.455 1.00 53.31 191 LEU A O 1
ATOM 1439 N N . GLU A 1 192 ? -53.451 18.700 86.757 1.00 52.03 192 GLU A N 1
ATOM 1440 C CA . GLU A 1 192 ? -53.522 20.056 87.344 1.00 52.03 192 GLU A CA 1
ATOM 1441 C C . GLU A 1 192 ? -53.754 21.168 86.306 1.00 52.03 192 GLU A C 1
ATOM 1443 O O . GLU A 1 192 ? -54.196 22.261 86.655 1.00 52.03 192 GLU A O 1
ATOM 1448 N N . LYS A 1 193 ? -53.484 20.920 85.016 1.00 53.47 193 LYS A N 1
ATOM 1449 C CA . LYS A 1 193 ? -53.702 21.911 83.940 1.00 53.47 193 LYS A CA 1
ATOM 1450 C C . LYS A 1 193 ? -55.038 21.758 83.211 1.00 53.47 193 LYS A C 1
ATOM 1452 O O . LYS A 1 193 ? -55.394 22.647 82.438 1.00 53.47 193 LYS A O 1
ATOM 1457 N N . LEU A 1 194 ? -55.775 20.671 83.442 1.00 51.41 194 LEU A N 1
ATOM 1458 C CA . LEU A 1 194 ? -57.072 20.415 82.803 1.00 51.41 194 LEU A CA 1
ATOM 1459 C C . LEU A 1 194 ? -58.282 20.482 83.753 1.00 51.41 194 LEU A C 1
ATOM 1461 O O . LEU A 1 194 ? -59.408 20.356 83.268 1.00 51.41 194 LEU A O 1
ATOM 1465 N N . GLY A 1 195 ? -58.080 20.783 85.041 1.00 39.75 195 GLY A N 1
ATOM 1466 C CA . GLY A 1 195 ? -59.153 21.104 85.993 1.00 39.75 195 GLY A CA 1
ATOM 1467 C C . GLY A 1 195 ? -58.920 20.542 87.382 1.00 39.75 195 GLY A C 1
ATOM 1468 O O . GLY A 1 195 ? -59.043 19.307 87.521 1.00 39.75 195 GLY A O 1
#

Radius of gyration: 47.93 Å; Cα contacts (8 Å, |Δi|>4): 120; chains: 1; bounding box: 99×44×128 Å

Sequence (195 aa):
GLVRTGAEGCVVEGELGGAERFRGWLEEKGIEADGEGTLIIKRQVGITGSGRQFLNGSAVTLGVLKELGNRLVDLHGPHDHQTLLSPAAQRGALDSFAGLEKLVGEVRQGWRQRKEAEEALEVFRAKVAGADGATQELIDHQVKELEEAKLVVGEDEQLERDHAAAGHGRRILELAGEVSGLLESGDENVLEKLG

Foldseek 3Di:
DQDDPPDQWDKDKDKDAQQVVCCVVCVVVVHDQDPRRMWIWMKIAGPVRDIWIDIPNHTDDPVSVVVVVVVPDPDPDPVCCVVCVDPVNVVVVVCVVVVVPVVVVVVVVVVVVVVVVVVVVVVVCVVCVVCPDPNVVVVVVVVVVVVVVVDDVCVVVVVVVVVVVVVVVVVVVVVVVVVVCCCPPDPDHPVVVPD

pLDDT: mean 81.66, std 14.54, range [39.75, 97.88]

Solvent-accessible surface area (backbone atoms only — not comparable to full-atom values): 11422 Å² total; per-residue (Å²): 121,98,49,62,92,94,49,82,47,41,77,51,74,51,80,40,78,73,33,63,87,42,42,72,59,32,52,74,71,72,36,74,73,50,93,85,24,48,40,41,40,36,41,38,39,38,77,86,69,55,65,52,37,28,46,62,84,41,80,48,54,74,66,59,53,49,58,48,44,70,72,74,42,92,66,90,49,101,74,41,65,64,58,68,65,28,70,66,48,46,48,50,53,50,38,57,74,68,68,34,62,65,60,54,50,53,52,52,50,54,50,49,53,50,51,54,52,51,51,51,48,52,54,49,49,55,56,43,73,75,51,55,63,71,56,46,55,50,50,55,50,53,52,49,53,57,62,72,62,65,79,58,93,69,44,68,68,49,52,54,51,52,52,51,51,52,52,52,52,54,51,51,52,51,52,51,49,52,52,49,47,48,73,75,71,42,98,64,53,72,61,76,78,75,107